Protein AF-0000000069704015 (afdb_homodimer)

Sequence (278 aa):
VKPAARRRARECAVQALYSWQLSHNDIADVEYQFLAEQDVKDVDVLYFRELLSGVATNSAYLDGLMKPYLSRQLEELGQVEKAVLRIALFELSKRDDVPYKVAINEAIELAKTFGAEDSHKFVNGVLDKAAPVIRPRKKVKPAARRRARECAVQALYSWQLSHNDIADVEYQFLAEQDVKDVDVLYFRELLSGVATNSAYLDGLMKPYLSRQLEELGQVEKAVLRIALFELSKRDDVPYKVAINEAIELAKTFGAEDSHKFVNGVLDKAAPVIRPRKK

Nearest PDB structures (foldseek):
  3imq-assembly1_A  TM=8.260E-01  e=4.499E-13  Escherichia coli K-12
  3d3c-assembly3_C  TM=8.062E-01  e=5.117E-12  Escherichia coli K-12
  5lm7-assembly2_D  TM=7.968E-01  e=1.953E-11  Escherichia coli S88
  1tzw-assembly1_A  TM=7.324E-01  e=1.085E-04  Thermotoga maritima
  1eyv-assembly1_A  TM=7.055E-01  e=2.650E-04  Mycobacterium tuberculosis

Structure (mmCIF, N/CA/C/O backbone):
data_AF-0000000069704015-model_v1
#
loop_
_entity.id
_entity.type
_entity.pdbx_description
1 polymer 'N utilization substance protein B'
#
loop_
_atom_site.group_PDB
_atom_site.id
_atom_site.type_symbol
_atom_site.label_atom_id
_atom_site.label_alt_id
_atom_site.label_comp_id
_atom_site.label_asym_id
_atom_site.label_entity_id
_atom_site.label_seq_id
_atom_site.pdbx_PDB_ins_code
_atom_site.Cartn_x
_atom_site.Cartn_y
_atom_site.Cartn_z
_atom_site.occupancy
_atom_site.B_iso_or_equiv
_atom_site.auth_seq_id
_atom_site.auth_comp_id
_atom_site.auth_asym_id
_atom_site.auth_atom_id
_atom_site.pdbx_PDB_model_num
ATOM 1 N N . VAL A 1 1 ? -15.336 23.422 13.742 1 56.03 1 VAL A N 1
ATOM 2 C CA . VAL A 1 1 ? -14.289 22.469 14.109 1 56.03 1 VAL A CA 1
ATOM 3 C C . VAL A 1 1 ? -13.039 23.219 14.555 1 56.03 1 VAL A C 1
ATOM 5 O O . VAL A 1 1 ? -12.695 24.266 13.992 1 56.03 1 VAL A O 1
ATOM 8 N N . LYS A 1 2 ? -12.688 23.094 15.859 1 73.94 2 LYS A N 1
ATOM 9 C CA . LYS A 1 2 ? -11.602 23.812 16.5 1 73.94 2 LYS A CA 1
ATOM 10 C C . LYS A 1 2 ? -10.273 23.578 15.781 1 73.94 2 LYS A C 1
ATOM 12 O O . LYS A 1 2 ? -9.844 22.438 15.617 1 73.94 2 LYS A O 1
ATOM 17 N N . PRO A 1 3 ? -9.727 24.625 15.203 1 86 3 PRO A N 1
ATOM 18 C CA . PRO A 1 3 ? -8.484 24.562 14.438 1 86 3 PRO A CA 1
ATOM 19 C C . PRO A 1 3 ? -7.391 23.766 15.148 1 86 3 PRO A C 1
ATOM 21 O O . PRO A 1 3 ? -6.664 23 14.516 1 86 3 PRO A O 1
ATOM 24 N N . ALA A 1 4 ? -7.402 23.875 16.469 1 88.56 4 ALA A N 1
ATOM 25 C CA . ALA A 1 4 ? -6.383 23.156 17.234 1 88.56 4 ALA A CA 1
ATOM 26 C C . ALA A 1 4 ? -6.598 21.641 17.156 1 88.56 4 ALA A C 1
ATOM 28 O O . ALA A 1 4 ? -5.637 20.875 17.078 1 88.56 4 ALA A O 1
ATOM 29 N N . ALA A 1 5 ? -7.855 21.219 17.234 1 89.75 5 ALA A N 1
ATOM 30 C CA . ALA A 1 5 ? -8.18 19.797 17.188 1 89.75 5 ALA A CA 1
ATOM 31 C C . ALA A 1 5 ? -7.805 19.188 15.836 1 89.75 5 ALA A C 1
ATOM 33 O O . ALA A 1 5 ? -7.359 18.031 15.766 1 89.75 5 ALA A O 1
ATOM 34 N N . ARG A 1 6 ? -7.977 19.938 14.766 1 91.75 6 ARG A N 1
ATOM 35 C CA . ARG A 1 6 ? -7.617 19.469 13.43 1 91.75 6 ARG A CA 1
ATOM 36 C C . ARG A 1 6 ? -6.102 19.422 13.266 1 91.75 6 ARG A C 1
ATOM 38 O O . ARG A 1 6 ? -5.578 18.531 12.586 1 91.75 6 ARG A O 1
ATOM 45 N N . ARG A 1 7 ? -5.457 20.422 13.906 1 92.56 7 ARG A N 1
ATOM 46 C CA . ARG A 1 7 ? -4 20.391 13.898 1 92.56 7 ARG A CA 1
ATOM 47 C C . ARG A 1 7 ? -3.477 19.125 14.578 1 92.56 7 ARG A C 1
ATOM 49 O O . ARG A 1 7 ? -2.588 18.453 14.055 1 92.56 7 ARG A O 1
ATOM 56 N N . ARG A 1 8 ? -4.023 18.812 15.711 1 91.06 8 ARG A N 1
ATOM 57 C CA . ARG A 1 8 ? -3.635 17.609 16.438 1 91.06 8 ARG A CA 1
ATOM 58 C C . ARG A 1 8 ? -3.975 16.344 15.641 1 91.06 8 ARG A C 1
ATOM 60 O O . ARG A 1 8 ? -3.234 15.367 15.68 1 91.06 8 ARG A O 1
ATOM 67 N N . ALA A 1 9 ? -5.129 16.406 14.945 1 93 9 ALA A N 1
ATOM 68 C CA . ALA A 1 9 ? -5.52 15.281 14.094 1 93 9 ALA A CA 1
ATOM 69 C C . ALA A 1 9 ? -4.477 15.039 13 1 93 9 ALA A C 1
ATOM 71 O O . ALA A 1 9 ? -4.125 13.891 12.719 1 93 9 ALA A O 1
ATOM 72 N N . ARG A 1 10 ? -4.008 16.078 12.414 1 94 10 ARG A N 1
ATOM 73 C CA . ARG A 1 10 ? -2.973 15.961 11.391 1 94 10 ARG A CA 1
ATOM 74 C C . ARG A 1 10 ? -1.696 15.359 11.969 1 94 10 ARG A C 1
ATOM 76 O O . ARG A 1 10 ? -1.067 14.5 11.344 1 94 10 ARG A O 1
ATOM 83 N N . GLU A 1 11 ? -1.289 15.82 13.148 1 92.94 11 GLU A N 1
ATOM 84 C CA . GLU A 1 11 ? -0.098 15.297 13.812 1 92.94 11 GLU A CA 1
ATOM 85 C C . GLU A 1 11 ? -0.223 13.797 14.07 1 92.94 11 GLU A C 1
ATOM 87 O O . GLU A 1 11 ? 0.711 13.039 13.805 1 92.94 11 GLU A O 1
ATOM 92 N N . CYS A 1 12 ? -1.391 13.414 14.57 1 89.94 12 CYS A N 1
ATOM 93 C CA . CYS A 1 12 ? -1.659 12 14.805 1 89.94 12 CYS A CA 1
ATOM 94 C C . CYS A 1 12 ? -1.641 11.211 13.5 1 89.94 12 CYS A C 1
ATOM 96 O O . CYS A 1 12 ? -1.108 10.102 13.445 1 89.94 12 CYS A O 1
ATOM 98 N N . ALA A 1 13 ? -2.178 11.812 12.469 1 92.06 13 ALA A N 1
ATOM 99 C CA . ALA A 1 13 ? -2.244 11.148 11.172 1 92.06 13 ALA A CA 1
ATOM 100 C C . ALA A 1 13 ? -0.848 10.914 10.602 1 92.06 13 ALA A C 1
ATOM 102 O O . ALA A 1 13 ? -0.56 9.844 10.055 1 92.06 13 ALA A O 1
ATOM 103 N N . VAL A 1 14 ? 0.055 11.891 10.703 1 92.81 14 VAL A N 1
ATOM 104 C CA . VAL A 1 14 ? 1.42 11.734 10.211 1 92.81 14 VAL A CA 1
ATOM 105 C C . VAL A 1 14 ? 2.088 10.547 10.898 1 92.81 14 VAL A C 1
ATOM 107 O O . VAL A 1 14 ? 2.746 9.734 10.25 1 92.81 14 VAL A O 1
ATOM 110 N N . GLN A 1 15 ? 1.914 10.477 12.242 1 86.56 15 GLN A N 1
ATOM 111 C CA . GLN A 1 15 ? 2.535 9.406 13.016 1 86.56 15 GLN A CA 1
ATOM 112 C C . GLN A 1 15 ? 1.98 8.039 12.617 1 86.56 15 GLN A C 1
ATOM 114 O O . GLN A 1 15 ? 2.738 7.086 12.43 1 86.56 15 GLN A O 1
ATOM 119 N N . ALA A 1 16 ? 0.662 7.996 12.508 1 84.12 16 ALA A N 1
ATOM 120 C CA . ALA A 1 16 ? 0.017 6.746 12.125 1 84.12 16 ALA A CA 1
ATOM 121 C C . ALA A 1 16 ? 0.429 6.324 10.719 1 84.12 16 ALA A C 1
ATOM 123 O O . ALA A 1 16 ? 0.704 5.148 10.469 1 84.12 16 ALA A O 1
ATOM 124 N N . LEU A 1 17 ? 0.475 7.281 9.805 1 86.06 17 LEU A N 1
ATOM 125 C CA . LEU A 1 17 ? 0.869 7 8.43 1 86.06 17 LEU A CA 1
ATOM 126 C C . LEU A 1 17 ? 2.328 6.559 8.359 1 86.06 17 LEU A C 1
ATOM 128 O O . LEU A 1 17 ? 2.68 5.676 7.574 1 86.06 17 LEU A O 1
ATOM 132 N N . TYR A 1 18 ? 3.154 7.262 9.148 1 84.81 18 TYR A N 1
ATOM 133 C CA . TYR A 1 18 ? 4.551 6.848 9.234 1 84.81 18 TYR A CA 1
ATOM 134 C C . TYR A 1 18 ? 4.66 5.371 9.602 1 84.81 18 TYR A C 1
ATOM 136 O O . TYR A 1 18 ? 5.367 4.613 8.938 1 84.81 18 TYR A O 1
ATOM 144 N N . SER A 1 19 ? 3.926 4.977 10.641 1 74.81 19 SER A N 1
ATOM 145 C CA . SER A 1 19 ? 3.928 3.594 11.109 1 74.81 19 SER A CA 1
ATOM 146 C C . SER A 1 19 ? 3.406 2.646 10.031 1 74.81 19 SER A C 1
ATOM 148 O O . SER A 1 19 ? 3.979 1.58 9.812 1 74.81 19 SER A O 1
ATOM 150 N N . TRP A 1 20 ? 2.369 3.045 9.406 1 76.19 20 TRP A N 1
ATOM 151 C CA . TRP A 1 20 ? 1.759 2.256 8.336 1 76.19 20 TRP A CA 1
ATOM 152 C C . TRP A 1 20 ? 2.717 2.09 7.164 1 76.19 20 TRP A C 1
ATOM 154 O O . TRP A 1 20 ? 2.848 0.997 6.609 1 76.19 20 TRP A O 1
ATOM 164 N N . GLN A 1 21 ? 3.342 3.143 6.77 1 75 21 GLN A N 1
ATOM 165 C CA . GLN A 1 21 ? 4.289 3.129 5.66 1 75 21 GLN A CA 1
ATOM 166 C C . GLN A 1 21 ? 5.457 2.186 5.945 1 75 21 GLN A C 1
ATOM 168 O O . GLN A 1 21 ? 5.957 1.519 5.039 1 75 21 GLN A O 1
ATOM 173 N N . LEU A 1 22 ? 5.832 2.221 7.238 1 68.75 22 LEU A N 1
ATOM 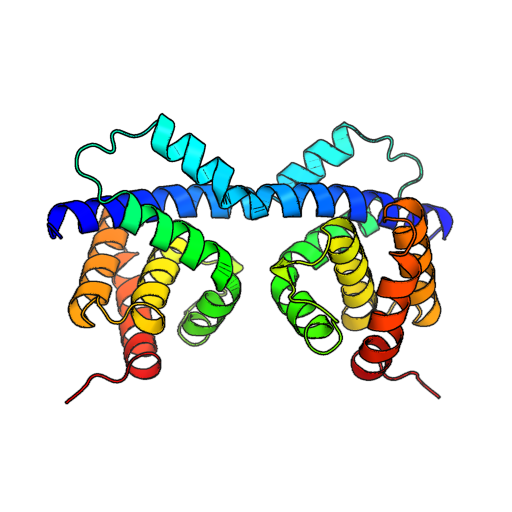174 C CA . LEU A 1 22 ? 6.914 1.334 7.652 1 68.75 22 LEU A CA 1
ATOM 175 C C . LEU A 1 22 ? 6.488 -0.127 7.547 1 68.75 22 LEU A C 1
ATOM 177 O O . LEU A 1 22 ? 7.289 -0.983 7.16 1 68.75 22 LEU A O 1
ATOM 181 N N . SER A 1 23 ? 5.188 -0.283 7.957 1 60.25 23 SER A N 1
ATOM 182 C CA . SER A 1 23 ? 4.68 -1.651 7.922 1 60.25 23 SER A CA 1
ATOM 183 C C . SER A 1 23 ? 4.457 -2.121 6.488 1 60.25 23 SER A C 1
ATOM 185 O O . SER A 1 23 ? 4.664 -3.295 6.176 1 60.25 23 SER A O 1
ATOM 187 N N . HIS A 1 24 ? 3.695 -1.295 5.719 1 57.81 24 HIS A N 1
ATOM 188 C CA . HIS A 1 24 ? 3.484 -1.636 4.316 1 57.81 24 HIS A CA 1
ATOM 189 C C . HIS A 1 24 ? 4.809 -1.909 3.613 1 57.81 24 HIS A C 1
ATOM 191 O O . HIS A 1 24 ? 4.879 -2.762 2.725 1 57.81 24 HIS A O 1
ATOM 197 N N . ASN A 1 25 ? 5.703 -0.965 4.051 1 51.88 25 ASN A N 1
ATOM 198 C CA . ASN A 1 25 ? 7.051 -1.23 3.557 1 51.88 25 ASN A CA 1
ATOM 199 C C . ASN A 1 25 ? 7.57 -2.578 4.047 1 51.88 25 ASN A C 1
ATOM 201 O O . ASN A 1 25 ? 8.484 -3.15 3.451 1 51.88 25 ASN A O 1
ATOM 205 N N . ASP A 1 26 ? 6.816 -3.074 5.004 1 60.03 26 ASP A N 1
ATOM 206 C CA . ASP A 1 26 ? 7.762 -4.09 5.453 1 60.03 26 ASP A CA 1
ATOM 207 C C . ASP A 1 26 ? 7.453 -5.445 4.824 1 60.03 26 ASP A C 1
ATOM 209 O O . ASP A 1 26 ? 7.133 -6.402 5.531 1 60.03 26 ASP A O 1
ATOM 213 N N . ILE A 1 27 ? 7.09 -5.473 3.529 1 67.06 27 ILE A N 1
ATOM 214 C CA . ILE A 1 27 ? 7.113 -6.711 2.756 1 67.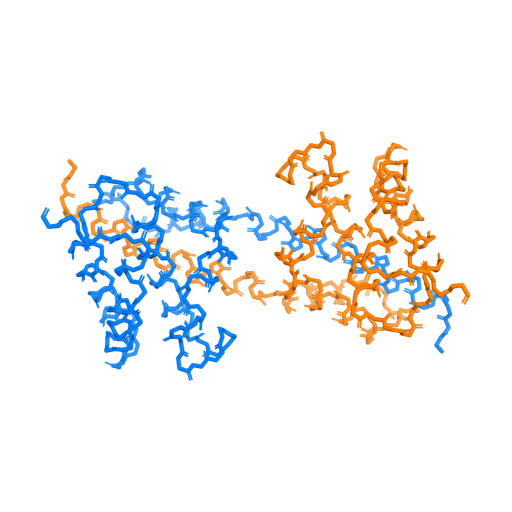06 27 ILE A CA 1
ATOM 215 C C . ILE A 1 27 ? 8.289 -7.578 3.205 1 67.06 27 ILE A C 1
ATOM 217 O O . ILE A 1 27 ? 8.203 -8.805 3.191 1 67.06 27 ILE A O 1
ATOM 221 N N . ALA A 1 28 ? 9.211 -6.883 3.701 1 66.69 28 ALA A N 1
ATOM 222 C CA . ALA A 1 28 ? 10.391 -7.594 4.188 1 66.69 28 ALA A CA 1
ATOM 223 C C . ALA A 1 28 ? 10.07 -8.391 5.449 1 66.69 28 ALA A C 1
ATOM 225 O O . ALA A 1 28 ? 10.531 -9.523 5.613 1 66.69 28 ALA A O 1
ATOM 226 N N . ASP A 1 29 ? 9.258 -7.805 6.227 1 69.44 29 ASP A N 1
ATOM 227 C CA . ASP A 1 29 ? 8.867 -8.5 7.445 1 69.44 29 ASP A CA 1
ATOM 228 C C . ASP A 1 29 ? 7.957 -9.688 7.137 1 69.44 29 ASP A C 1
ATOM 230 O O 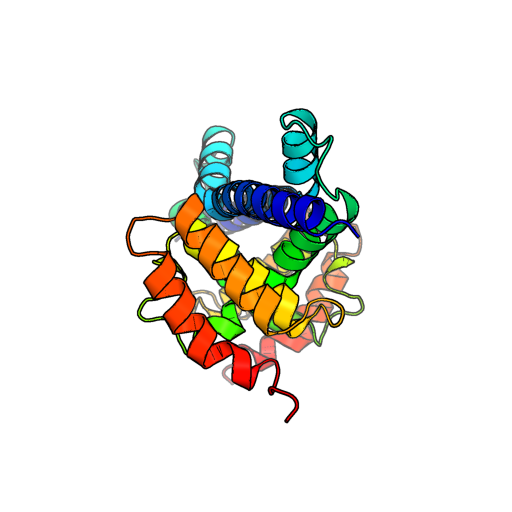. ASP A 1 29 ? 8.078 -10.75 7.75 1 69.44 29 ASP A O 1
ATOM 234 N N . VAL A 1 30 ? 7.066 -9.406 6.184 1 74.38 30 VAL A N 1
ATOM 235 C CA . VAL A 1 30 ? 6.168 -10.484 5.777 1 74.38 30 VAL A CA 1
ATOM 236 C C . VAL A 1 30 ? 6.977 -11.625 5.172 1 74.38 30 VAL A C 1
ATOM 238 O O . VAL A 1 30 ? 6.723 -12.797 5.465 1 74.38 30 VAL A O 1
ATOM 241 N N . GLU A 1 31 ? 7.934 -11.25 4.355 1 79 31 GLU A N 1
ATOM 242 C CA . GLU A 1 31 ? 8.82 -12.25 3.754 1 79 31 GLU A CA 1
ATOM 243 C C . GLU A 1 31 ? 9.547 -13.055 4.82 1 79 31 GLU A C 1
ATOM 245 O O . GLU A 1 31 ? 9.578 -14.289 4.762 1 79 31 GLU A O 1
ATOM 250 N N . TYR A 1 32 ? 10.148 -12.328 5.715 1 73.56 32 TYR A N 1
ATOM 251 C CA . TYR A 1 32 ? 10.938 -12.961 6.762 1 73.56 32 TYR A CA 1
ATOM 252 C C . TYR A 1 32 ? 10.086 -13.906 7.598 1 73.56 32 TYR A C 1
ATOM 254 O O . TYR A 1 32 ? 10.477 -15.055 7.844 1 73.56 32 TYR A O 1
ATOM 262 N N . GLN A 1 33 ? 8.984 -13.438 8.047 1 72.38 33 GLN A N 1
ATOM 263 C CA . GLN A 1 33 ? 8.094 -14.25 8.859 1 72.38 33 GLN A CA 1
ATOM 264 C C . GLN A 1 33 ? 7.602 -15.469 8.086 1 72.38 33 GLN A C 1
ATOM 266 O O . GLN A 1 33 ? 7.523 -16.578 8.633 1 72.38 33 GLN A O 1
ATOM 271 N N . PHE A 1 34 ? 7.301 -15.281 6.855 1 79.44 34 PHE A N 1
ATOM 272 C CA . PHE A 1 34 ? 6.793 -16.359 6.023 1 79.44 34 PHE A CA 1
ATOM 273 C C . PHE A 1 34 ? 7.859 -17.438 5.812 1 79.44 34 PHE A C 1
ATOM 275 O O . PHE A 1 34 ? 7.586 -18.625 5.945 1 79.44 34 PHE A O 1
ATOM 282 N N . LEU A 1 35 ? 9.047 -16.984 5.457 1 80.5 35 LEU A N 1
ATOM 283 C CA . LEU A 1 35 ? 10.133 -17.922 5.203 1 80.5 35 LEU A CA 1
ATOM 284 C C . LEU A 1 35 ? 10.531 -18.641 6.48 1 80.5 35 LEU A C 1
ATOM 286 O O . LEU A 1 35 ? 10.969 -19.797 6.434 1 80.5 35 LEU A O 1
ATOM 290 N N . ALA A 1 36 ? 10.406 -17.984 7.574 1 76.31 36 ALA A N 1
ATOM 291 C CA . ALA A 1 36 ? 10.742 -18.594 8.859 1 76.31 36 ALA A CA 1
ATOM 292 C C . ALA A 1 36 ? 9.727 -19.656 9.242 1 76.31 36 ALA A C 1
ATOM 294 O O . ALA A 1 36 ? 10.07 -20.641 9.906 1 76.31 36 ALA A O 1
ATOM 295 N N . GLU A 1 37 ? 8.516 -19.516 8.805 1 77.38 37 GLU A N 1
ATOM 296 C CA . GLU A 1 37 ? 7.426 -20.375 9.227 1 77.38 37 GLU A CA 1
ATOM 297 C C . GLU A 1 37 ? 7.172 -21.484 8.211 1 77.38 37 GLU A C 1
ATOM 299 O O . GLU A 1 37 ? 6.559 -22.5 8.531 1 77.38 37 GLU A O 1
ATOM 304 N N . GLN A 1 38 ? 7.605 -21.266 6.98 1 74.94 38 GLN A N 1
ATOM 305 C CA . GLN A 1 38 ? 7.262 -22.203 5.918 1 74.94 38 GLN A CA 1
ATOM 306 C C . GLN A 1 38 ? 8.445 -23.109 5.57 1 74.94 38 GLN A C 1
ATOM 308 O O . GLN A 1 38 ? 9.602 -22.719 5.762 1 74.94 38 GLN A O 1
ATOM 313 N N . ASP A 1 39 ? 8.141 -24.312 5.207 1 78.25 39 ASP A N 1
ATOM 314 C CA . ASP A 1 39 ? 9.133 -25.203 4.625 1 78.25 39 ASP A CA 1
ATOM 315 C C . ASP A 1 39 ? 9.453 -24.812 3.184 1 78.25 39 ASP A C 1
ATOM 317 O O . ASP A 1 39 ? 8.648 -25.047 2.277 1 78.25 39 ASP A O 1
ATOM 321 N N . VAL A 1 40 ? 10.703 -24.203 3.016 1 78.5 40 VAL A N 1
ATOM 322 C CA . VAL A 1 40 ? 11.023 -23.656 1.7 1 78.5 40 VAL A CA 1
ATOM 323 C C . VAL A 1 40 ? 12.07 -24.547 1.017 1 78.5 40 VAL A C 1
ATOM 325 O O . VAL A 1 40 ? 12.812 -24.078 0.152 1 78.5 40 VAL A O 1
ATOM 328 N N . LYS A 1 41 ? 12.172 -25.781 1.314 1 82.25 41 LYS A N 1
ATOM 329 C CA . LYS A 1 41 ? 13.188 -26.672 0.752 1 82.25 41 LYS A CA 1
ATOM 330 C C . LYS A 1 41 ? 12.969 -26.859 -0.745 1 82.25 41 LYS A C 1
ATOM 332 O O . LYS A 1 41 ? 13.938 -26.906 -1.515 1 82.25 41 LYS A O 1
ATOM 337 N N . ASP A 1 42 ? 11.789 -26.875 -1.209 1 88.12 42 ASP A N 1
ATOM 338 C CA . ASP A 1 42 ? 11.492 -27.125 -2.617 1 88.12 42 ASP A CA 1
ATOM 339 C C . ASP A 1 42 ? 10.953 -25.875 -3.297 1 88.12 42 ASP A C 1
ATOM 341 O O . ASP A 1 42 ? 10.219 -25.953 -4.281 1 88.12 42 ASP A O 1
ATOM 345 N N . VAL A 1 43 ? 11.297 -24.766 -2.707 1 89.69 43 VAL A N 1
ATOM 346 C CA . VAL A 1 43 ? 10.797 -23.484 -3.229 1 89.69 43 VAL A CA 1
ATOM 347 C C . VAL A 1 43 ? 11.938 -22.703 -3.865 1 89.69 43 VAL A C 1
ATOM 349 O O . VAL A 1 43 ? 13.047 -22.641 -3.318 1 89.69 43 VAL A O 1
ATOM 352 N N . ASP A 1 44 ? 11.742 -22.25 -5.051 1 92.31 44 ASP A N 1
ATOM 353 C CA . ASP A 1 44 ? 12.648 -21.25 -5.602 1 92.31 44 ASP A CA 1
ATOM 354 C C . ASP A 1 44 ? 12.547 -19.938 -4.832 1 92.31 44 ASP A C 1
ATOM 356 O O . ASP A 1 44 ? 11.789 -19.031 -5.219 1 92.31 44 ASP A O 1
ATOM 360 N N . VAL A 1 45 ? 13.352 -19.766 -3.812 1 89.44 45 VAL A N 1
ATOM 361 C CA . VAL A 1 45 ? 13.281 -18.656 -2.865 1 89.44 45 VAL A CA 1
ATOM 362 C C . VAL A 1 45 ? 13.57 -17.344 -3.586 1 89.44 45 VAL A C 1
ATOM 364 O O . VAL A 1 45 ? 12.969 -16.312 -3.277 1 89.44 45 VAL A O 1
ATOM 367 N N . LEU A 1 46 ? 14.508 -17.422 -4.504 1 88 46 LEU A N 1
ATOM 368 C CA . LEU A 1 46 ? 14.836 -16.203 -5.25 1 88 46 LEU A CA 1
ATOM 369 C C . LEU A 1 46 ? 13.625 -15.719 -6.043 1 88 46 LEU A C 1
ATOM 371 O O . LEU A 1 46 ? 13.328 -14.523 -6.051 1 88 46 LEU A O 1
ATOM 375 N N . TYR A 1 47 ? 13 -16.672 -6.699 1 93.12 47 TYR A N 1
ATOM 376 C CA . TYR A 1 47 ? 11.82 -16.312 -7.473 1 93.12 47 TYR A CA 1
ATOM 377 C C . TYR A 1 47 ? 10.695 -15.836 -6.562 1 93.12 47 TYR A C 1
ATOM 379 O O . TYR A 1 47 ? 9.984 -14.883 -6.891 1 93.12 47 TYR A O 1
ATOM 387 N N . PHE A 1 48 ? 10.547 -16.453 -5.41 1 92.94 48 PHE A N 1
ATOM 388 C CA . PHE A 1 48 ? 9.578 -16.031 -4.402 1 92.94 48 PHE A CA 1
ATOM 389 C C . PHE A 1 48 ? 9.797 -14.578 -4.008 1 92.94 48 PHE A C 1
ATOM 391 O O . PHE A 1 48 ? 8.859 -13.781 -4.012 1 92.94 48 PHE A O 1
ATOM 398 N N . ARG A 1 49 ? 11.008 -14.227 -3.758 1 86.19 49 ARG A N 1
ATOM 399 C CA . ARG A 1 49 ? 11.352 -12.867 -3.338 1 86.19 49 ARG A CA 1
ATOM 400 C C . ARG A 1 49 ? 11.07 -11.867 -4.449 1 86.19 49 ARG A C 1
ATOM 402 O O . ARG A 1 49 ? 10.594 -10.758 -4.184 1 86.19 49 ARG A O 1
ATOM 409 N N . GLU A 1 50 ? 11.336 -12.289 -5.609 1 88.94 50 GLU A N 1
ATOM 410 C CA . GLU A 1 50 ? 11.094 -11.43 -6.758 1 88.94 50 GLU A CA 1
ATOM 411 C C . GLU A 1 50 ? 9.609 -11.164 -6.945 1 88.94 50 GLU A C 1
ATOM 413 O O . GLU A 1 50 ? 9.203 -10.031 -7.219 1 88.94 50 GLU A O 1
ATOM 418 N N . LEU A 1 51 ? 8.82 -12.227 -6.793 1 93 51 LEU A N 1
ATOM 419 C CA . LEU A 1 51 ? 7.379 -12.078 -6.918 1 93 51 LEU A CA 1
ATOM 420 C C . LEU A 1 51 ? 6.824 -11.188 -5.812 1 93 51 LEU A C 1
ATOM 422 O O . LEU A 1 51 ? 6.051 -10.266 -6.078 1 93 51 LEU A O 1
ATOM 426 N N . LEU A 1 52 ? 7.281 -11.438 -4.586 1 87.88 52 LEU A N 1
ATOM 427 C CA . LEU A 1 52 ? 6.758 -10.719 -3.43 1 87.88 52 LEU A CA 1
ATOM 428 C C . LEU A 1 52 ? 7.109 -9.234 -3.506 1 87.88 52 LEU A C 1
ATOM 430 O O . LEU A 1 52 ? 6.227 -8.383 -3.449 1 87.88 52 LEU A O 1
ATOM 434 N N . SER A 1 53 ? 8.352 -8.992 -3.662 1 82.38 53 SER A N 1
ATOM 435 C CA . SER A 1 53 ? 8.805 -7.609 -3.717 1 82.38 53 SER A CA 1
ATOM 436 C C . SER A 1 53 ? 8.281 -6.906 -4.965 1 82.38 53 SER A C 1
ATOM 438 O O . SER A 1 53 ? 7.887 -5.738 -4.906 1 82.38 53 SER A O 1
ATOM 440 N N . GLY A 1 54 ? 8.344 -7.617 -6.105 1 85.19 54 GLY A N 1
ATOM 441 C CA . GLY A 1 54 ? 7.875 -7.051 -7.359 1 85.19 54 GLY A CA 1
ATOM 442 C C . GLY A 1 54 ? 6.41 -6.656 -7.32 1 85.19 54 GLY A C 1
ATOM 443 O O . GLY A 1 54 ? 6.055 -5.547 -7.723 1 85.19 54 GLY A O 1
ATOM 444 N N . VAL A 1 55 ? 5.566 -7.539 -6.781 1 89.12 55 VAL A N 1
ATOM 445 C CA . VAL A 1 55 ? 4.133 -7.27 -6.719 1 89.12 55 VAL A CA 1
ATOM 446 C C . VAL A 1 55 ? 3.857 -6.156 -5.711 1 89.12 55 VAL A C 1
ATOM 448 O O . VAL A 1 55 ? 3.066 -5.25 -5.98 1 89.12 55 VAL A O 1
ATOM 451 N N . ALA A 1 56 ? 4.527 -6.191 -4.566 1 81.06 56 ALA A N 1
ATOM 452 C CA . ALA A 1 56 ? 4.305 -5.191 -3.527 1 81.06 56 ALA A CA 1
ATOM 453 C C . ALA A 1 56 ? 4.688 -3.795 -4.016 1 81.06 56 ALA A C 1
ATOM 455 O O . ALA A 1 56 ? 3.963 -2.826 -3.779 1 81.06 56 ALA A O 1
ATOM 456 N N . THR A 1 57 ? 5.773 -3.721 -4.754 1 73.56 57 THR A N 1
ATOM 457 C CA . THR A 1 57 ? 6.309 -2.441 -5.207 1 73.56 57 THR A CA 1
ATOM 458 C C . THR A 1 57 ? 5.484 -1.895 -6.371 1 73.56 57 THR A C 1
ATOM 460 O O . THR A 1 57 ? 5.438 -0.682 -6.59 1 73.56 57 THR A O 1
ATOM 463 N N . ASN A 1 58 ? 4.805 -2.764 -7.086 1 78.88 58 ASN A N 1
ATOM 464 C CA . ASN A 1 58 ? 4.074 -2.354 -8.281 1 78.88 58 ASN A CA 1
ATOM 465 C C . ASN A 1 58 ? 2.568 -2.531 -8.109 1 78.88 58 ASN A C 1
ATOM 467 O O . ASN A 1 58 ? 1.835 -2.646 -9.094 1 78.88 58 ASN A O 1
ATOM 471 N N . SER A 1 59 ? 2.146 -2.646 -6.863 1 83.44 59 SER A N 1
ATOM 472 C CA . SER A 1 59 ? 0.76 -3.01 -6.59 1 83.44 59 SER A CA 1
ATOM 473 C C . SER A 1 59 ? -0.208 -2.053 -7.281 1 83.44 59 SER A C 1
ATOM 475 O O . SER A 1 59 ? -1.174 -2.488 -7.91 1 83.44 59 SER A O 1
ATOM 477 N N . ALA A 1 60 ? 0.01 -0.756 -7.238 1 75 60 ALA A N 1
ATOM 478 C CA . ALA A 1 60 ? -0.872 0.233 -7.848 1 75 60 ALA A CA 1
ATOM 479 C C . ALA A 1 60 ? -0.894 0.083 -9.367 1 75 60 ALA A C 1
ATOM 481 O O . ALA A 1 60 ? -1.955 0.162 -9.992 1 75 60 ALA A O 1
ATOM 482 N N . TYR A 1 61 ? 0.241 -0.102 -9.906 1 81.31 61 TYR A N 1
ATOM 483 C CA . TYR A 1 61 ? 0.365 -0.323 -11.344 1 81.31 61 TYR A CA 1
ATOM 484 C C . TYR A 1 61 ? -0.401 -1.568 -11.773 1 81.31 61 TYR A C 1
ATOM 486 O O . TYR A 1 61 ? -1.189 -1.525 -12.719 1 81.31 61 TYR A O 1
ATOM 494 N N . LEU A 1 62 ? -0.225 -2.611 -11.055 1 90.69 62 LEU A N 1
ATOM 495 C CA . LEU A 1 62 ? -0.869 -3.883 -11.367 1 90.69 62 LEU A CA 1
ATOM 496 C C . LEU A 1 62 ? -2.381 -3.783 -11.203 1 90.69 62 LEU A C 1
ATOM 498 O O . LEU A 1 62 ? -3.137 -4.34 -12 1 90.69 62 LEU A O 1
ATOM 502 N N . ASP A 1 63 ? -2.738 -3.031 -10.172 1 87.25 63 ASP A N 1
ATOM 503 C CA . ASP A 1 63 ? -4.164 -2.783 -9.969 1 87.25 63 ASP A CA 1
ATOM 504 C C . ASP A 1 63 ? -4.766 -2.041 -11.164 1 87.25 63 ASP A C 1
ATOM 506 O O . ASP A 1 63 ? -5.867 -2.361 -11.609 1 87.25 63 ASP A O 1
ATOM 510 N N . GLY A 1 64 ? -4.078 -1.115 -11.641 1 87.12 64 GLY A N 1
ATOM 511 C CA . GLY A 1 64 ? -4.523 -0.359 -12.797 1 87.12 64 GLY A CA 1
ATOM 512 C C . GLY A 1 64 ? -4.703 -1.215 -14.039 1 87.12 64 GLY A C 1
ATOM 513 O O . GLY A 1 64 ? -5.582 -0.952 -14.859 1 87.12 64 GLY A O 1
ATOM 514 N N . LEU A 1 65 ? -3.881 -2.25 -14.172 1 90.12 65 LEU A N 1
ATOM 515 C CA . LEU A 1 65 ? -3.926 -3.121 -15.344 1 90.12 65 LEU A CA 1
ATOM 516 C C . LEU A 1 65 ? -5.191 -3.971 -15.344 1 90.12 65 LEU A C 1
ATOM 518 O O . LEU A 1 65 ? -5.715 -4.316 -16.406 1 90.12 65 LEU A O 1
ATOM 522 N N . MET A 1 66 ? -5.645 -4.273 -14.148 1 94.06 66 MET A N 1
ATOM 523 C CA . MET A 1 66 ? -6.77 -5.203 -14.109 1 94.06 66 MET A CA 1
ATOM 524 C C . MET A 1 66 ? -8.086 -4.453 -13.938 1 94.06 66 MET A C 1
ATOM 526 O O . MET A 1 66 ? -9.156 -4.996 -14.234 1 94.06 66 MET A O 1
ATOM 530 N N . LYS A 1 67 ? -8.055 -3.232 -13.602 1 90.5 67 LYS A N 1
ATOM 531 C CA . LYS A 1 67 ? -9.227 -2.461 -13.203 1 90.5 67 LYS A CA 1
ATOM 532 C C . LYS A 1 67 ? -10.289 -2.463 -14.297 1 90.5 67 LYS A C 1
ATOM 534 O O . LYS A 1 67 ? -11.461 -2.711 -14.031 1 90.5 67 LYS A O 1
ATOM 539 N N . PRO A 1 68 ? -9.891 -2.268 -15.555 1 92.25 68 PRO A N 1
ATOM 540 C CA . PRO A 1 68 ? -10.891 -2.182 -16.625 1 92.25 68 PRO A CA 1
ATOM 541 C C . PRO A 1 68 ? -11.594 -3.514 -16.875 1 92.25 68 PRO A C 1
ATOM 543 O O . PRO A 1 68 ? -12.641 -3.549 -17.531 1 92.25 68 PRO A O 1
ATOM 546 N N . TYR A 1 69 ? -11.117 -4.582 -16.391 1 94.75 69 TYR A N 1
ATOM 547 C CA . TYR A 1 69 ? -11.617 -5.895 -16.781 1 94.75 69 TYR A CA 1
ATOM 548 C C . TYR A 1 69 ? -12.281 -6.594 -15.594 1 94.75 69 TYR A C 1
ATOM 550 O O . TYR A 1 69 ? -12.695 -7.75 -15.703 1 94.75 69 TYR A O 1
ATOM 558 N N . LEU A 1 70 ? -12.305 -5.863 -14.477 1 93.94 70 LEU A N 1
ATOM 559 C CA . LEU A 1 70 ? -12.938 -6.41 -13.281 1 93.94 70 LEU A CA 1
ATOM 560 C C . LEU A 1 70 ? -14.445 -6.18 -13.32 1 93.94 70 LEU A C 1
ATOM 562 O O . LEU A 1 70 ? -14.906 -5.129 -13.766 1 93.94 70 LEU A O 1
ATOM 566 N N . SER A 1 71 ? -15.188 -7.168 -12.898 1 90.81 71 SER A N 1
ATOM 567 C CA . SER A 1 71 ? -16.641 -7.066 -12.82 1 90.81 71 SER A CA 1
ATOM 568 C C . SER A 1 71 ? -17.078 -6.34 -11.555 1 90.81 71 SER A C 1
ATOM 570 O O . SER A 1 71 ? -18.266 -6.09 -11.352 1 90.81 71 SER A O 1
ATOM 572 N N . ARG A 1 72 ? -16.172 -6.055 -10.664 1 88.56 72 ARG A N 1
ATOM 573 C CA . ARG A 1 72 ? -16.391 -5.336 -9.414 1 88.56 72 ARG A CA 1
ATOM 574 C C . ARG A 1 72 ? -15.258 -4.355 -9.133 1 88.56 72 ARG A C 1
ATOM 576 O O . ARG A 1 72 ? -14.242 -4.363 -9.836 1 88.56 72 ARG A O 1
ATOM 583 N N . GLN A 1 73 ? -15.547 -3.551 -8.148 1 85.44 73 GLN A N 1
ATOM 584 C CA . GLN A 1 73 ? -14.477 -2.631 -7.773 1 85.44 73 GLN A CA 1
ATOM 585 C C . GLN A 1 73 ? -13.32 -3.373 -7.121 1 85.44 73 GLN A C 1
ATOM 587 O O . GLN A 1 73 ? -13.516 -4.422 -6.504 1 85.44 73 GLN A O 1
ATOM 592 N N . LEU A 1 74 ? -12.125 -2.814 -7.238 1 85 74 LEU A N 1
ATOM 593 C CA . LEU A 1 74 ? -10.898 -3.406 -6.723 1 85 74 LEU A CA 1
ATOM 594 C C . LEU A 1 74 ? -11.008 -3.668 -5.223 1 85 74 LEU A C 1
ATOM 596 O O . LEU A 1 74 ? -10.508 -4.68 -4.727 1 85 74 LEU A O 1
ATOM 600 N N . GLU A 1 75 ? -11.734 -2.807 -4.562 1 77.06 75 GLU A N 1
ATOM 601 C CA . GLU A 1 75 ? -11.867 -2.883 -3.111 1 77.06 75 GLU A CA 1
ATOM 602 C C . GLU A 1 75 ? -12.773 -4.035 -2.699 1 77.06 75 GLU A C 1
ATOM 604 O O . GLU A 1 75 ? -12.742 -4.484 -1.551 1 77.06 75 GLU A O 1
ATOM 609 N N . GLU A 1 76 ? -13.602 -4.504 -3.641 1 84 76 GLU A N 1
ATOM 610 C CA . GLU A 1 76 ? -14.539 -5.59 -3.377 1 84 76 GLU A CA 1
ATOM 611 C C . GLU A 1 76 ? -13.961 -6.934 -3.812 1 84 76 GLU A C 1
ATOM 613 O O . GLU A 1 76 ? -14.562 -7.984 -3.561 1 84 76 GLU A O 1
ATOM 618 N N . LEU A 1 77 ? -12.805 -6.91 -4.473 1 89 77 LEU A N 1
ATOM 619 C CA . LEU A 1 77 ? -12.141 -8.117 -4.945 1 89 77 LEU A CA 1
ATOM 620 C C . LEU A 1 77 ? -11.578 -8.922 -3.779 1 89 77 LEU A C 1
ATOM 622 O O . LEU A 1 77 ? -11.008 -8.352 -2.846 1 89 77 LEU A O 1
ATOM 626 N N . GLY A 1 78 ? -11.867 -10.242 -3.797 1 88.88 78 GLY A N 1
ATOM 627 C CA . GLY A 1 78 ? -11.273 -11.094 -2.779 1 88.88 78 GLY A CA 1
ATOM 628 C C . GLY A 1 78 ? -9.758 -10.984 -2.723 1 88.88 78 GLY A C 1
ATOM 629 O O . GLY A 1 78 ? -9.102 -10.859 -3.758 1 88.88 78 GLY A O 1
ATOM 630 N N . GLN A 1 79 ? -9.188 -11.023 -1.507 1 87.62 79 GLN A N 1
ATOM 631 C CA . GLN A 1 79 ? -7.762 -10.82 -1.289 1 87.62 79 GLN A CA 1
ATOM 632 C C . GLN A 1 79 ? -6.934 -11.891 -1.986 1 87.62 79 GLN A C 1
ATOM 634 O O . GLN A 1 79 ? -5.824 -11.625 -2.455 1 87.62 79 GLN A O 1
ATOM 639 N N . VAL A 1 80 ? -7.48 -13.086 -2.088 1 92 80 VAL A N 1
ATOM 640 C CA . VAL A 1 80 ? -6.773 -14.156 -2.787 1 92 80 VAL A CA 1
ATOM 641 C C . VAL A 1 80 ? -6.754 -13.867 -4.285 1 92 80 VAL A C 1
ATOM 643 O O . VAL A 1 80 ? -5.703 -13.945 -4.926 1 92 80 VAL A O 1
ATOM 646 N N . GLU A 1 81 ? -7.988 -13.531 -4.809 1 94.5 81 GLU A N 1
ATOM 647 C CA . GLU A 1 81 ? -8.07 -13.211 -6.23 1 94.5 81 GLU A CA 1
ATOM 648 C C . GLU A 1 81 ? -7.164 -12.039 -6.586 1 94.5 81 GLU A C 1
ATOM 650 O O . GLU A 1 81 ? -6.512 -12.047 -7.633 1 94.5 81 GLU A O 1
ATOM 655 N N . LYS A 1 82 ? -7.137 -11.133 -5.672 1 94.38 82 LYS A N 1
ATOM 656 C CA . LYS A 1 82 ? -6.293 -9.953 -5.871 1 94.38 82 LYS A CA 1
ATOM 657 C C . LYS A 1 82 ? -4.816 -10.344 -5.926 1 94.38 82 LYS A C 1
ATOM 659 O O . LYS A 1 82 ? -4.094 -9.906 -6.824 1 94.38 82 LYS A O 1
ATOM 664 N N . ALA A 1 83 ? -4.352 -11.141 -5.004 1 94.25 83 ALA A N 1
ATOM 665 C CA . ALA A 1 83 ? -2.961 -11.594 -4.945 1 94.25 83 ALA A CA 1
ATOM 666 C C . ALA A 1 83 ? -2.584 -12.375 -6.195 1 94.25 83 ALA A C 1
ATOM 668 O O . ALA A 1 83 ? -1.529 -12.141 -6.789 1 94.25 83 ALA A O 1
ATOM 669 N N . VAL A 1 84 ? -3.477 -13.273 -6.637 1 97.31 84 VAL A N 1
ATOM 670 C CA . VAL A 1 84 ? -3.23 -14.133 -7.789 1 97.31 84 VAL A CA 1
ATOM 671 C C . VAL A 1 84 ? -3.125 -13.281 -9.055 1 97.31 84 VAL A C 1
ATOM 673 O O . VAL A 1 84 ? -2.205 -13.469 -9.859 1 97.31 84 VAL A O 1
ATOM 676 N N . LEU A 1 85 ? -4.07 -12.359 -9.211 1 97.44 85 LEU A N 1
ATOM 677 C CA . LEU A 1 85 ? -4.07 -11.508 -10.391 1 97.44 85 LEU A CA 1
ATOM 678 C C . LEU A 1 85 ? -2.842 -10.602 -10.414 1 97.44 85 LEU A C 1
ATOM 680 O O . LEU A 1 85 ? -2.23 -10.398 -11.461 1 97.44 85 LEU A O 1
ATOM 684 N N . ARG A 1 86 ? -2.471 -10.133 -9.25 1 96.12 86 ARG A N 1
ATOM 685 C CA . ARG A 1 86 ? -1.275 -9.297 -9.172 1 96.12 86 ARG A CA 1
ATOM 686 C C . ARG A 1 86 ? -0.034 -10.086 -9.586 1 96.12 86 ARG A C 1
ATOM 688 O O . ARG A 1 86 ? 0.811 -9.578 -10.328 1 96.12 86 ARG A O 1
ATOM 695 N N . ILE A 1 87 ? 0.09 -11.305 -9.141 1 97.06 87 ILE A N 1
ATOM 696 C CA . ILE A 1 87 ? 1.23 -12.148 -9.484 1 97.06 87 ILE A CA 1
ATOM 697 C C . ILE A 1 87 ? 1.247 -12.398 -10.992 1 97.06 87 ILE A C 1
ATOM 699 O O . ILE A 1 87 ? 2.279 -12.219 -11.648 1 97.06 87 ILE A O 1
ATOM 703 N N . ALA A 1 88 ? 0.088 -12.766 -11.547 1 97.62 88 ALA A N 1
ATOM 704 C CA . ALA A 1 88 ? -0.011 -13.07 -12.977 1 97.62 88 ALA A CA 1
ATOM 705 C C . ALA A 1 88 ? 0.338 -11.852 -13.82 1 97.62 88 ALA A C 1
ATOM 707 O O . ALA A 1 88 ? 1.094 -11.953 -14.789 1 97.62 88 ALA A O 1
ATOM 708 N N . LEU A 1 89 ? -0.182 -10.727 -13.445 1 96.69 89 LEU A N 1
ATOM 709 C CA . LEU A 1 89 ? 0.039 -9.5 -14.203 1 96.69 89 LEU A CA 1
ATOM 710 C C . LEU A 1 89 ? 1.49 -9.039 -14.094 1 96.69 89 LEU A C 1
ATOM 712 O O . LEU A 1 89 ? 2.047 -8.484 -15.039 1 96.69 89 LEU A O 1
ATOM 716 N N . PHE A 1 90 ? 2.068 -9.273 -12.93 1 96 90 PHE A N 1
ATOM 717 C CA . PHE A 1 90 ? 3.484 -8.977 -12.766 1 96 90 PHE A CA 1
ATOM 718 C C . PHE A 1 90 ? 4.332 -9.852 -13.68 1 96 90 PHE A C 1
ATOM 720 O O . PHE A 1 90 ? 5.23 -9.352 -14.359 1 96 90 PHE A O 1
ATOM 727 N N . GLU A 1 91 ? 4.035 -11.156 -13.758 1 96.69 91 GLU A N 1
ATOM 728 C CA . GLU A 1 91 ? 4.777 -12.062 -14.625 1 96.69 91 GLU A CA 1
ATOM 729 C C . GLU A 1 91 ? 4.605 -11.688 -16.094 1 96.69 91 GLU A C 1
ATOM 731 O O . GLU A 1 91 ? 5.57 -11.695 -16.859 1 96.69 91 GLU A O 1
ATOM 736 N N . LEU A 1 92 ? 3.424 -11.258 -16.422 1 96.25 92 LEU A N 1
ATOM 737 C CA . LEU A 1 92 ? 3.119 -10.922 -17.812 1 96.25 92 LEU A CA 1
ATOM 738 C C . LEU A 1 92 ? 3.762 -9.594 -18.203 1 96.25 92 LEU A C 1
ATOM 740 O O . LEU A 1 92 ? 4.188 -9.43 -19.359 1 96.25 92 LEU A O 1
ATOM 744 N N . SER A 1 93 ? 3.887 -8.688 -17.297 1 94.75 93 SER A N 1
ATOM 745 C CA . SER A 1 93 ? 4.305 -7.328 -17.641 1 94.75 93 SER A CA 1
ATOM 746 C C . SER A 1 93 ? 5.793 -7.125 -17.391 1 94.75 93 SER A C 1
ATOM 748 O O . SER A 1 93 ? 6.434 -6.297 -18.031 1 94.75 93 SER A O 1
ATOM 750 N N . LYS A 1 94 ? 6.352 -7.898 -16.391 1 91.44 94 LYS A N 1
ATOM 751 C CA . LYS A 1 94 ? 7.699 -7.547 -15.961 1 91.44 94 LYS A CA 1
ATOM 752 C C . LYS A 1 94 ? 8.656 -8.727 -16.109 1 91.44 94 LYS A C 1
ATOM 754 O O . LYS A 1 94 ? 9.875 -8.562 -16.031 1 91.44 94 LYS A O 1
ATOM 759 N N . ARG A 1 95 ? 8.102 -9.906 -16.344 1 92.25 95 ARG A N 1
ATOM 760 C CA . ARG A 1 95 ? 8.953 -11.086 -16.406 1 92.25 95 ARG A CA 1
ATOM 761 C C . ARG A 1 95 ? 8.953 -11.688 -17.812 1 92.25 95 ARG A C 1
ATOM 763 O O . ARG A 1 95 ? 8.117 -12.547 -18.125 1 92.25 95 ARG A O 1
ATOM 770 N N . ASP A 1 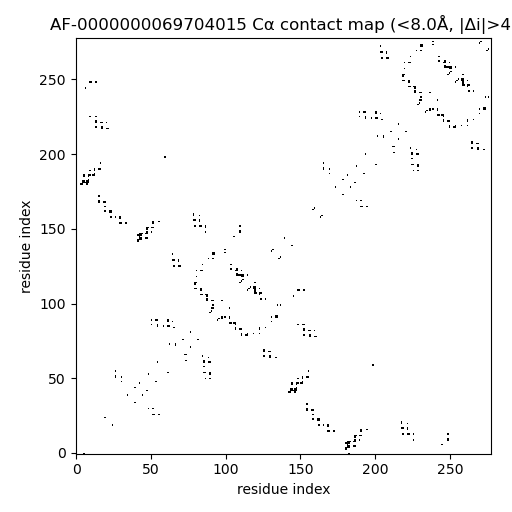96 ? 10.016 -11.492 -18.562 1 90 96 ASP A N 1
ATOM 771 C CA . ASP A 1 96 ? 10.109 -11.961 -19.938 1 90 96 ASP A CA 1
ATOM 772 C C . ASP A 1 96 ? 10.469 -13.445 -19.984 1 90 96 ASP A C 1
ATOM 774 O O . ASP A 1 96 ? 10.25 -14.117 -20.984 1 90 96 ASP A O 1
ATOM 778 N N . ASP A 1 97 ? 11.023 -13.945 -18.891 1 92.62 97 ASP A N 1
ATOM 779 C CA . ASP A 1 97 ? 11.461 -15.336 -18.844 1 92.62 97 ASP A CA 1
ATOM 780 C C . ASP A 1 97 ? 10.281 -16.281 -18.625 1 92.62 97 ASP A C 1
ATOM 782 O O . ASP A 1 97 ? 10.406 -17.5 -18.797 1 92.62 97 ASP A O 1
ATOM 786 N N . VAL A 1 98 ? 9.109 -15.734 -18.25 1 94 98 VAL A N 1
ATOM 787 C CA . VAL A 1 98 ? 7.922 -16.547 -18 1 94 98 VAL A CA 1
ATOM 788 C C . VAL A 1 98 ? 7.043 -16.562 -19.25 1 94 98 VAL A C 1
ATOM 790 O O . VAL A 1 98 ? 6.531 -15.531 -19.672 1 94 98 VAL A O 1
ATOM 793 N N . PRO A 1 99 ? 6.906 -17.688 -19.859 1 94.88 99 PRO A N 1
ATOM 794 C CA . PRO A 1 99 ? 6.043 -17.781 -21.031 1 94.88 99 PRO A CA 1
ATOM 795 C C . PRO A 1 99 ? 4.605 -17.344 -20.75 1 94.88 99 PRO A C 1
ATOM 797 O O . PRO A 1 99 ? 4.082 -17.625 -19.672 1 94.88 99 PRO A O 1
ATOM 800 N N . TYR A 1 100 ? 3.967 -16.781 -21.766 1 95 100 TYR A N 1
ATOM 801 C CA . TYR A 1 100 ? 2.611 -16.25 -21.703 1 95 100 TYR A CA 1
ATOM 802 C C . TYR A 1 100 ? 1.636 -17.281 -21.172 1 95 100 TYR A C 1
ATOM 804 O O . TYR A 1 100 ? 0.923 -17.047 -20.203 1 95 100 TYR A O 1
ATOM 812 N N . LYS A 1 101 ? 1.666 -18.438 -21.734 1 94.94 101 LYS A N 1
ATOM 813 C CA . LYS A 1 101 ? 0.73 -19.5 -21.391 1 94.94 101 LYS A CA 1
ATOM 814 C C . LYS A 1 101 ? 0.971 -20 -19.953 1 94.94 101 LYS A C 1
ATOM 816 O O . LYS A 1 101 ? 0.027 -20.359 -19.25 1 94.94 101 LYS A O 1
ATOM 821 N N . VAL A 1 102 ? 2.217 -20 -19.547 1 95.81 102 VAL A N 1
ATOM 822 C CA . VAL A 1 102 ? 2.57 -20.484 -18.219 1 95.81 102 VAL A CA 1
ATOM 823 C C . VAL A 1 102 ? 2.029 -19.531 -17.156 1 95.81 102 VAL A C 1
ATOM 825 O O . VAL A 1 102 ? 1.454 -19.969 -16.156 1 95.81 102 VAL A O 1
ATOM 828 N N . ALA A 1 103 ? 2.225 -18.234 -17.344 1 96.31 103 ALA A N 1
ATOM 829 C CA . ALA A 1 103 ? 1.729 -17.234 -16.406 1 96.31 103 ALA A CA 1
ATOM 830 C C . ALA A 1 103 ? 0.225 -17.375 -16.188 1 96.31 103 ALA A C 1
ATOM 832 O O . ALA A 1 103 ? -0.259 -17.328 -15.062 1 96.31 103 ALA A O 1
ATOM 833 N N . ILE A 1 104 ? -0.502 -17.609 -17.297 1 96.06 104 ILE A N 1
ATOM 834 C CA . ILE A 1 104 ? -1.956 -17.719 -17.25 1 96.06 104 ILE A CA 1
ATOM 835 C C . ILE A 1 104 ? -2.35 -19.016 -16.562 1 96.06 104 ILE A C 1
ATOM 837 O O . ILE A 1 104 ? -3.182 -19.016 -15.648 1 96.06 104 ILE A O 1
ATOM 841 N N . ASN A 1 105 ? -1.732 -20.156 -16.953 1 97.06 105 ASN A N 1
ATOM 842 C CA . ASN A 1 105 ? -2.062 -21.469 -16.406 1 97.06 105 ASN A CA 1
ATOM 843 C C . ASN A 1 105 ? -1.776 -21.516 -14.898 1 97.06 105 ASN A C 1
ATOM 845 O O . ASN A 1 105 ? -2.578 -22.047 -14.133 1 97.06 105 ASN A O 1
ATOM 849 N N . GLU A 1 106 ? -0.637 -21 -14.578 1 97 106 GLU A N 1
ATOM 850 C CA . GLU A 1 106 ? -0.274 -21 -13.164 1 97 106 GLU A CA 1
ATOM 851 C C . GLU A 1 106 ? -1.247 -20.156 -12.344 1 97 106 GLU A C 1
ATOM 853 O O . GLU A 1 106 ? -1.593 -20.516 -11.219 1 97 106 GLU A O 1
ATOM 858 N N . ALA A 1 107 ? -1.658 -19.016 -12.875 1 97.5 107 ALA A N 1
ATOM 859 C CA . ALA A 1 107 ? -2.619 -18.156 -12.18 1 97.5 107 ALA A CA 1
ATOM 860 C C . ALA A 1 107 ? -3.932 -18.891 -11.938 1 97.5 107 ALA A C 1
ATOM 862 O O . ALA A 1 107 ? -4.5 -18.828 -10.844 1 97.5 107 ALA A O 1
ATOM 863 N N . ILE A 1 108 ? -4.371 -19.594 -12.961 1 97.06 108 ILE A N 1
ATOM 864 C CA . ILE A 1 108 ? -5.621 -20.328 -12.867 1 97.06 108 ILE A CA 1
ATOM 865 C C . ILE A 1 108 ? -5.496 -21.422 -11.805 1 97.06 108 ILE A C 1
ATOM 867 O O . ILE A 1 108 ? -6.398 -21.609 -10.984 1 97.06 108 ILE A O 1
ATOM 871 N N . GLU A 1 109 ? -4.387 -22.094 -11.797 1 97.12 109 GLU A N 1
ATOM 872 C CA . GLU A 1 109 ? -4.156 -23.141 -10.812 1 97.12 109 GLU A CA 1
ATOM 873 C C . GLU A 1 109 ? -4.086 -22.578 -9.398 1 97.12 109 GLU A C 1
ATOM 875 O O . GLU A 1 109 ? -4.625 -23.172 -8.461 1 97.12 109 GLU A O 1
ATOM 880 N N . LEU A 1 110 ? -3.396 -21.438 -9.227 1 96.5 110 LEU A N 1
ATOM 881 C CA . LEU A 1 110 ? -3.334 -20.781 -7.926 1 96.5 110 LEU A CA 1
ATOM 882 C C . LEU A 1 110 ? -4.73 -20.406 -7.434 1 96.5 110 LEU A C 1
ATOM 884 O O . LEU A 1 110 ? -5.043 -20.594 -6.254 1 96.5 110 LEU A O 1
ATOM 888 N N . ALA A 1 111 ? -5.586 -19.906 -8.336 1 96.5 111 ALA A N 1
ATOM 889 C CA . ALA A 1 111 ? -6.953 -19.531 -7.98 1 96.5 111 ALA A CA 1
ATOM 890 C C . ALA A 1 111 ? -7.758 -20.75 -7.535 1 96.5 111 ALA A C 1
ATOM 892 O O . ALA A 1 111 ? -8.578 -20.656 -6.621 1 96.5 111 ALA A O 1
ATOM 893 N N . LYS A 1 112 ? -7.562 -21.891 -8.18 1 95.5 112 LYS A N 1
ATOM 894 C CA . LYS A 1 112 ? -8.227 -23.141 -7.801 1 95.5 112 LYS A CA 1
ATOM 895 C C . LYS A 1 112 ? -7.805 -23.594 -6.41 1 95.5 112 LYS A C 1
ATOM 897 O O . LYS A 1 112 ? -8.625 -24.078 -5.633 1 95.5 112 LYS A O 1
ATOM 902 N N . THR A 1 113 ? -6.539 -23.422 -6.176 1 94.12 113 THR A N 1
ATOM 903 C CA . THR A 1 113 ? -5.941 -23.938 -4.949 1 94.12 113 THR A CA 1
ATOM 904 C C . THR A 1 113 ? -6.316 -23.062 -3.754 1 94.12 113 THR A C 1
ATOM 906 O O . THR A 1 113 ? -6.578 -23.578 -2.664 1 94.12 113 THR A O 1
ATOM 909 N N . PHE A 1 114 ? -6.336 -21.75 -3.938 1 92.62 114 PHE A N 1
ATOM 910 C CA . PHE A 1 114 ? -6.422 -20.859 -2.783 1 92.62 114 PHE A CA 1
ATOM 911 C C . PHE A 1 114 ? -7.738 -20.094 -2.787 1 92.62 114 PHE A C 1
ATOM 913 O O . PHE A 1 114 ? -8.141 -19.531 -1.764 1 92.62 114 PHE A O 1
ATOM 920 N N . GLY A 1 115 ? -8.352 -20.031 -3.996 1 91.38 115 GLY A N 1
ATOM 921 C CA . GLY A 1 115 ? -9.531 -19.188 -4.117 1 91.38 115 GLY A CA 1
ATOM 922 C C . GLY A 1 115 ? -10.82 -19.938 -3.84 1 91.38 115 GLY A C 1
ATOM 923 O O . GLY A 1 115 ? -10.805 -21.141 -3.594 1 91.38 115 GLY A O 1
ATOM 924 N N . ALA A 1 116 ? -11.875 -19.203 -3.842 1 88.94 116 ALA A N 1
ATOM 925 C CA . ALA A 1 116 ? -13.203 -19.812 -3.723 1 88.94 116 ALA A CA 1
ATOM 926 C C . ALA A 1 116 ? -13.539 -20.641 -4.953 1 88.94 116 ALA A C 1
ATOM 928 O O . ALA A 1 116 ? -12.758 -20.703 -5.906 1 88.94 116 ALA A O 1
ATOM 929 N N . GLU A 1 117 ? -14.609 -21.359 -4.883 1 90.38 117 GLU A N 1
ATOM 930 C CA . GLU A 1 117 ? -15.031 -22.297 -5.91 1 90.38 117 GLU A CA 1
ATOM 931 C C . GLU A 1 117 ? -15.023 -21.656 -7.293 1 90.38 117 GLU A C 1
ATOM 933 O O . GLU A 1 117 ? -14.57 -22.266 -8.266 1 90.38 117 GLU A O 1
ATOM 938 N N . ASP A 1 118 ? -15.383 -20.438 -7.477 1 92 118 ASP A N 1
ATOM 939 C CA . ASP A 1 118 ? -15.492 -19.812 -8.797 1 92 118 ASP A CA 1
ATOM 940 C C . ASP A 1 118 ? -14.367 -18.797 -9.016 1 92 118 ASP A C 1
ATOM 942 O O . ASP A 1 118 ? -14.383 -18.062 -10 1 92 118 ASP A O 1
ATOM 946 N N . SER A 1 119 ? -13.352 -18.891 -8.258 1 93.88 119 SER A N 1
ATOM 947 C CA . SER A 1 119 ? -12.258 -17.922 -8.367 1 93.88 119 SER A CA 1
ATOM 948 C C . SER A 1 119 ? -11.477 -18.125 -9.664 1 93.88 119 SER A C 1
ATOM 950 O O . SER A 1 119 ? -11.078 -17.156 -10.305 1 93.88 119 SER A O 1
ATOM 952 N N . HIS A 1 120 ? -11.289 -19.469 -9.969 1 96.31 120 HIS A N 1
ATOM 953 C CA . HIS A 1 120 ? -10.492 -19.75 -11.156 1 96.31 120 HIS A CA 1
ATOM 954 C C . HIS A 1 120 ? -11.195 -19.266 -12.414 1 96.31 120 HIS A C 1
ATOM 956 O O . HIS A 1 120 ? -10.547 -18.812 -13.359 1 96.31 120 HIS A O 1
ATOM 962 N N . LYS A 1 121 ? -12.508 -19.328 -12.469 1 96.5 121 LYS A N 1
ATOM 963 C CA . LYS A 1 121 ? -13.266 -18.812 -13.602 1 96.5 121 LYS A CA 1
ATOM 964 C C . LYS A 1 121 ? -13.141 -17.297 -13.695 1 96.5 121 LYS A C 1
ATOM 966 O O . LYS A 1 121 ? -12.984 -16.75 -14.789 1 96.5 121 LYS A O 1
ATOM 971 N N . PHE A 1 122 ? -13.227 -16.703 -12.547 1 96.69 122 PHE A N 1
ATOM 972 C CA . PHE A 1 122 ? -13.109 -15.242 -12.484 1 96.69 122 PHE A CA 1
ATOM 973 C C . PHE A 1 122 ? -11.734 -14.789 -12.945 1 96.69 122 PHE A C 1
ATOM 975 O O . PHE A 1 122 ? -11.617 -13.891 -13.781 1 96.69 122 PHE A O 1
ATOM 982 N N . VAL A 1 123 ? -10.688 -15.367 -12.422 1 97.44 123 VAL A N 1
ATOM 983 C CA . VAL A 1 123 ? -9.305 -15.031 -12.742 1 97.44 123 VAL A CA 1
ATOM 984 C C . VAL A 1 123 ? -9.055 -15.234 -14.234 1 97.44 123 VAL A C 1
ATOM 986 O O . VAL A 1 123 ? -8.453 -14.391 -14.898 1 97.44 123 VAL A O 1
ATOM 989 N N . ASN A 1 124 ? -9.539 -16.375 -14.742 1 97 124 ASN A N 1
ATOM 990 C CA . ASN A 1 124 ? -9.406 -16.656 -16.172 1 97 124 ASN A CA 1
ATOM 991 C C . ASN A 1 124 ? -10.102 -15.594 -17.016 1 97 124 ASN A C 1
ATOM 993 O O . ASN A 1 124 ? -9.562 -15.156 -18.031 1 97 124 ASN A O 1
ATOM 997 N N . GLY A 1 125 ? -11.258 -15.242 -16.625 1 96.88 125 GLY A N 1
ATOM 998 C CA . GLY A 1 125 ? -11.992 -14.219 -17.344 1 96.88 125 GLY A CA 1
ATOM 999 C C . GLY A 1 125 ? -11.258 -12.891 -17.422 1 96.88 125 GLY A C 1
ATOM 1000 O O . GLY A 1 125 ? -11.227 -12.258 -18.484 1 96.88 125 GLY A O 1
ATOM 1001 N N . VAL A 1 126 ? -10.688 -12.492 -16.344 1 97.38 126 VAL A N 1
ATOM 1002 C CA . VAL A 1 126 ? -9.953 -11.234 -16.281 1 97.38 126 VAL A CA 1
ATOM 1003 C C . VAL A 1 126 ? -8.688 -11.328 -17.141 1 97.38 126 VAL A C 1
ATOM 1005 O O . VAL A 1 126 ? -8.398 -10.43 -17.938 1 97.38 126 VAL A O 1
ATOM 1008 N N . LEU A 1 127 ? -7.934 -12.414 -17.016 1 97.31 127 LEU A N 1
ATOM 1009 C CA . LEU A 1 127 ? -6.648 -12.547 -17.688 1 97.31 127 LEU A CA 1
ATOM 1010 C C . LEU A 1 127 ? -6.848 -12.727 -19.203 1 97.31 127 LEU A C 1
ATOM 1012 O O . LEU A 1 127 ? -6.012 -12.289 -20 1 97.31 127 LEU A O 1
ATOM 1016 N N . ASP A 1 128 ? -7.957 -13.328 -19.609 1 95.88 128 ASP A N 1
ATOM 1017 C CA . ASP A 1 128 ? -8.273 -13.492 -21.031 1 95.88 128 ASP A CA 1
ATOM 1018 C C . ASP A 1 128 ? -8.359 -12.141 -21.734 1 95.88 128 ASP A C 1
ATOM 1020 O O . ASP A 1 128 ? -8.016 -12.023 -22.906 1 95.88 128 ASP A O 1
ATOM 1024 N N . LYS A 1 129 ? -8.773 -11.219 -21.016 1 95.88 129 LYS A N 1
ATOM 1025 C CA . LYS A 1 129 ? -8.953 -9.883 -21.594 1 95.88 129 LYS A CA 1
ATOM 1026 C C . LYS A 1 129 ? -7.711 -9.023 -21.391 1 95.88 129 LYS A C 1
ATOM 1028 O O . LYS A 1 129 ? -7.289 -8.305 -22.297 1 95.88 129 LYS A O 1
ATOM 1033 N N . ALA A 1 130 ? -7.141 -9.07 -20.219 1 95.31 130 ALA A N 1
ATOM 1034 C CA . ALA A 1 130 ? -6.047 -8.172 -19.844 1 95.31 130 ALA A CA 1
ATOM 1035 C C . ALA A 1 130 ? -4.73 -8.617 -20.469 1 95.31 130 ALA A C 1
ATOM 1037 O O . ALA A 1 130 ? -3.941 -7.789 -20.938 1 95.31 130 ALA A O 1
ATOM 1038 N N . ALA A 1 131 ? -4.465 -9.906 -20.547 1 95 131 ALA A N 1
ATOM 1039 C CA . ALA A 1 131 ? -3.154 -10.453 -20.891 1 95 131 ALA A CA 1
ATOM 1040 C C . ALA A 1 131 ? -2.748 -10.062 -22.312 1 95 131 ALA A C 1
ATOM 1042 O O . ALA A 1 131 ? -1.611 -9.648 -22.547 1 95 131 ALA A O 1
ATOM 1043 N N . PRO A 1 132 ? -3.672 -10.164 -23.281 1 93.88 132 PRO A N 1
ATOM 1044 C CA . PRO A 1 132 ? -3.281 -9.836 -24.656 1 93.88 132 PRO A CA 1
ATOM 1045 C C . PRO A 1 132 ? -2.877 -8.367 -24.812 1 93.88 132 PRO A C 1
ATOM 1047 O O . PRO A 1 132 ? -2.082 -8.031 -25.703 1 93.88 132 PRO A O 1
ATOM 1050 N N . VAL A 1 133 ? -3.41 -7.512 -23.984 1 91.38 133 VAL A N 1
ATOM 1051 C CA . VAL A 1 133 ? -3.115 -6.086 -24.047 1 91.38 133 VAL A CA 1
ATOM 1052 C C . VAL A 1 133 ? -1.753 -5.812 -23.406 1 91.38 133 VAL A C 1
ATOM 1054 O O . VAL A 1 133 ? -0.991 -4.973 -23.906 1 91.38 133 VAL A O 1
ATOM 1057 N N . ILE A 1 134 ? -1.484 -6.461 -22.344 1 90.81 134 ILE A N 1
ATOM 1058 C CA . ILE A 1 134 ? -0.26 -6.258 -21.578 1 90.81 134 ILE A CA 1
ATOM 1059 C C . ILE A 1 134 ? 0.922 -6.879 -22.312 1 90.81 134 ILE A C 1
ATOM 1061 O O . ILE A 1 134 ? 2.006 -6.293 -22.375 1 90.81 134 ILE A O 1
ATOM 1065 N N . ARG A 1 135 ? 0.719 -8.07 -22.75 1 89.19 135 ARG A N 1
ATOM 1066 C CA . ARG A 1 135 ? 1.731 -8.781 -23.531 1 89.19 135 ARG A CA 1
ATOM 1067 C C . ARG A 1 135 ? 1.122 -9.414 -24.781 1 89.19 135 ARG A C 1
ATOM 1069 O O . ARG A 1 135 ? 0.594 -10.523 -24.719 1 89.19 135 ARG A O 1
ATOM 1076 N N . PRO A 1 136 ? 1.218 -8.531 -25.906 1 75.44 136 PRO A N 1
ATOM 1077 C CA . PRO A 1 136 ? 0.672 -9.102 -27.141 1 75.44 136 PRO A CA 1
ATOM 1078 C C . PRO A 1 136 ? 1.329 -10.43 -27.516 1 75.44 136 PRO A C 1
ATOM 1080 O O . PRO A 1 136 ? 2.521 -10.625 -27.266 1 75.44 136 PRO A O 1
ATOM 1083 N N . ARG A 1 137 ? 0.584 -11.562 -27.688 1 63.31 137 ARG A N 1
ATOM 1084 C CA . ARG A 1 137 ? 1.021 -12.883 -28.125 1 63.31 137 ARG A CA 1
ATOM 1085 C C . ARG A 1 137 ? 1.879 -12.789 -29.375 1 63.31 137 ARG A C 1
ATOM 1087 O O . ARG A 1 137 ? 1.596 -11.992 -30.281 1 63.31 137 ARG A O 1
ATOM 1094 N N . LYS A 1 138 ? 3.158 -13.008 -29.203 1 49.16 138 LYS A N 1
ATOM 1095 C CA . LYS A 1 138 ? 3.861 -13.141 -30.484 1 49.16 138 LYS A CA 1
ATOM 1096 C C .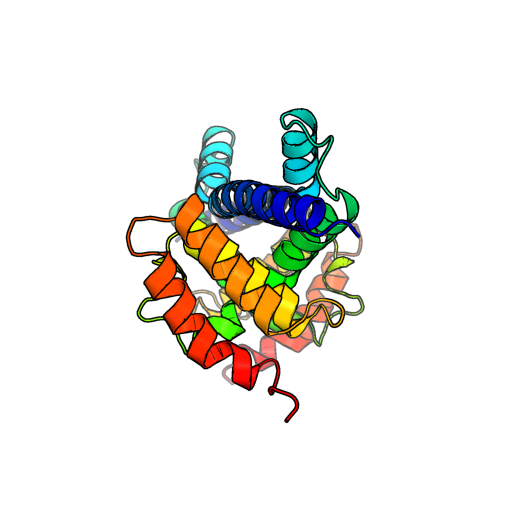 LYS A 1 138 ? 3.203 -14.195 -31.359 1 49.16 138 LYS A C 1
ATOM 1098 O O . LYS A 1 138 ? 2.912 -15.305 -30.906 1 49.16 138 LYS A O 1
ATOM 1103 N N . LYS A 1 139 ? 2.496 -13.828 -32.469 1 39.25 139 LYS A N 1
ATOM 1104 C CA . LYS A 1 139 ? 2.309 -14.68 -33.625 1 39.25 139 LYS A CA 1
ATOM 1105 C C . LYS A 1 139 ? 3.645 -15.203 -34.156 1 39.25 139 LYS A C 1
ATOM 1107 O O . LYS A 1 139 ? 4.648 -14.492 -34.125 1 39.25 139 LYS A O 1
ATOM 1112 N N . VAL B 1 1 ? 15.711 -23.891 -14.094 1 56.16 1 VAL B N 1
ATOM 1113 C CA . VAL B 1 1 ? 14.906 -23.672 -12.898 1 56.16 1 VAL B CA 1
ATOM 1114 C C . VAL B 1 1 ? 13.719 -24.641 -12.891 1 56.16 1 VAL B C 1
ATOM 1116 O O . VAL B 1 1 ? 13.133 -24.922 -13.945 1 56.16 1 VAL B O 1
ATOM 1119 N N . LYS B 1 2 ? 13.734 -25.578 -11.922 1 74.12 2 LYS B N 1
ATOM 1120 C CA . LYS B 1 2 ? 12.758 -26.656 -11.82 1 74.12 2 LYS B CA 1
ATOM 1121 C C . LYS B 1 2 ? 11.336 -26.109 -11.742 1 74.12 2 LYS B C 1
ATOM 1123 O O . LYS B 1 2 ? 11.016 -25.328 -10.844 1 74.12 2 LYS B O 1
ATOM 1128 N N . PRO B 1 3 ? 10.547 -26.391 -12.75 1 86.12 3 PRO B N 1
ATOM 1129 C CA . PRO B 1 3 ? 9.164 -25.906 -12.844 1 86.12 3 PRO B CA 1
ATOM 1130 C C . PRO B 1 3 ? 8.383 -26.094 -11.539 1 86.12 3 PRO B C 1
ATOM 1132 O O . PRO B 1 3 ? 7.621 -25.203 -11.141 1 86.12 3 PRO B O 1
ATOM 1135 N N . ALA B 1 4 ? 8.711 -27.172 -10.859 1 88.56 4 ALA B N 1
ATOM 1136 C CA . ALA B 1 4 ? 8 -27.438 -9.609 1 88.56 4 ALA B CA 1
ATOM 1137 C C . ALA B 1 4 ? 8.375 -26.406 -8.539 1 88.56 4 ALA B C 1
ATOM 1139 O O . ALA B 1 4 ? 7.527 -25.984 -7.754 1 88.56 4 ALA B O 1
ATOM 1140 N N . ALA B 1 5 ? 9.656 -26.062 -8.469 1 89.88 5 ALA B N 1
ATOM 1141 C CA . ALA B 1 5 ? 10.133 -25.094 -7.484 1 89.88 5 ALA B CA 1
ATOM 1142 C C . ALA B 1 5 ? 9.523 -23.719 -7.719 1 89.88 5 ALA B C 1
ATOM 1144 O O . ALA B 1 5 ? 9.219 -23 -6.766 1 89.88 5 ALA B O 1
ATOM 1145 N N . ARG B 1 6 ? 9.336 -23.344 -8.969 1 91.81 6 ARG B N 1
ATOM 1146 C CA . ARG B 1 6 ? 8.734 -22.062 -9.297 1 91.81 6 ARG B CA 1
ATOM 1147 C C . ARG B 1 6 ? 7.238 -22.062 -8.992 1 91.81 6 ARG B C 1
ATOM 1149 O O . ARG B 1 6 ? 6.68 -21.047 -8.586 1 91.81 6 ARG B O 1
ATOM 1156 N N . ARG B 1 7 ? 6.645 -23.266 -9.234 1 92.69 7 ARG B N 1
ATOM 1157 C CA . ARG B 1 7 ? 5.242 -23.391 -8.859 1 92.69 7 ARG B CA 1
ATOM 1158 C C . ARG B 1 7 ? 5.051 -23.203 -7.359 1 92.69 7 ARG B C 1
ATOM 1160 O O . ARG B 1 7 ? 4.152 -22.469 -6.93 1 92.69 7 ARG B O 1
ATOM 1167 N N . ARG B 1 8 ? 5.898 -23.812 -6.586 1 91.06 8 ARG B N 1
ATOM 1168 C CA . ARG B 1 8 ? 5.844 -23.672 -5.133 1 91.06 8 ARG B CA 1
ATOM 1169 C C . ARG B 1 8 ? 6.133 -22.234 -4.715 1 91.06 8 ARG B C 1
ATOM 1171 O O . ARG B 1 8 ? 5.555 -21.734 -3.748 1 91.06 8 ARG B O 1
ATOM 1178 N N . ALA B 1 9 ? 7.066 -21.594 -5.453 1 93.19 9 ALA B N 1
ATOM 1179 C CA . ALA B 1 9 ? 7.371 -20.188 -5.191 1 93.19 9 ALA B CA 1
ATOM 1180 C C . ALA B 1 9 ? 6.137 -19.312 -5.383 1 93.19 9 ALA B C 1
ATOM 1182 O O . ALA B 1 9 ? 5.867 -18.422 -4.578 1 93.19 9 ALA B O 1
ATOM 1183 N N . ARG B 1 10 ? 5.414 -19.547 -6.414 1 94.06 10 ARG B N 1
ATOM 1184 C CA . ARG B 1 10 ? 4.184 -18.812 -6.672 1 94.06 10 ARG B CA 1
ATOM 1185 C C . ARG B 1 10 ? 3.17 -19.031 -5.555 1 94.06 10 ARG B C 1
ATOM 1187 O O . ARG B 1 10 ? 2.52 -18.078 -5.105 1 94.06 10 ARG B O 1
ATOM 1194 N N . GLU B 1 11 ? 3.008 -20.281 -5.125 1 93 11 GLU B N 1
ATOM 1195 C CA . GLU B 1 11 ? 2.082 -20.594 -4.039 1 93 11 GLU B CA 1
ATOM 1196 C C . GLU B 1 11 ? 2.445 -19.844 -2.764 1 93 11 GLU B C 1
ATOM 1198 O O . GLU B 1 11 ? 1.574 -19.281 -2.104 1 93 11 GLU B O 1
ATOM 1203 N N . CYS B 1 12 ? 3.736 -19.859 -2.455 1 90.19 12 CYS B N 1
ATOM 1204 C CA . CYS B 1 12 ? 4.223 -19.141 -1.289 1 90.19 12 CYS B CA 1
ATOM 1205 C C . CYS B 1 12 ? 3.986 -17.641 -1.445 1 90.19 12 CYS B C 1
ATOM 1207 O O . CYS B 1 12 ? 3.594 -16.969 -0.49 1 90.19 12 CYS B O 1
ATOM 1209 N N . ALA B 1 13 ? 4.18 -17.141 -2.645 1 92.25 13 ALA B N 1
ATOM 1210 C CA . ALA B 1 13 ? 4.012 -15.719 -2.912 1 92.25 13 ALA B CA 1
ATOM 1211 C C . ALA B 1 13 ? 2.557 -15.297 -2.729 1 92.25 13 ALA B C 1
ATOM 1213 O O . ALA B 1 13 ? 2.277 -14.242 -2.152 1 92.25 13 ALA B O 1
ATOM 1214 N N . VAL B 1 14 ? 1.592 -16.094 -3.193 1 93.06 14 VAL B N 1
ATOM 1215 C CA . VAL B 1 14 ? 0.178 -15.773 -3.031 1 93.06 14 VAL B CA 1
ATOM 1216 C C . VAL B 1 14 ? -0.155 -15.633 -1.547 1 93.06 14 VAL B C 1
ATOM 1218 O O . VAL B 1 14 ? -0.842 -14.695 -1.141 1 93.06 14 VAL B O 1
ATOM 1221 N N . GLN B 1 15 ? 0.348 -16.594 -0.746 1 87.06 15 GLN B N 1
ATOM 1222 C CA . GLN B 1 15 ? 0.067 -16.594 0.687 1 87.06 15 GLN B CA 1
ATOM 1223 C C . GLN B 1 15 ? 0.672 -15.367 1.366 1 87.06 15 GLN B C 1
ATOM 1225 O O . GLN B 1 15 ? 0.015 -14.719 2.18 1 87.06 15 GLN B O 1
ATOM 1230 N N . ALA B 1 16 ? 1.921 -15.117 1.019 1 84.38 16 ALA B N 1
ATOM 1231 C CA . ALA B 1 16 ? 2.605 -13.969 1.603 1 84.38 16 ALA B CA 1
ATOM 1232 C C . ALA B 1 16 ? 1.923 -12.664 1.2 1 84.38 16 ALA B C 1
ATOM 1234 O O . ALA B 1 16 ? 1.744 -11.766 2.029 1 84.38 16 ALA B O 1
ATOM 1235 N N . LEU B 1 17 ? 1.543 -12.57 -0.071 1 86.31 17 LEU B N 1
ATOM 1236 C CA . LEU B 1 17 ? 0.868 -11.375 -0.564 1 86.31 17 LEU B CA 1
ATOM 1237 C C . LEU B 1 17 ? -0.499 -11.211 0.092 1 86.31 17 LEU B C 1
ATOM 1239 O O . LEU B 1 17 ? -0.917 -10.094 0.398 1 86.31 17 LEU B O 1
ATOM 1243 N N . TYR B 1 18 ? -1.187 -12.336 0.22 1 85.25 18 TYR B N 1
ATOM 1244 C CA . TYR B 1 18 ? -2.459 -12.305 0.933 1 85.25 18 TYR B CA 1
ATOM 1245 C C . TYR B 1 18 ? -2.295 -11.68 2.312 1 85.25 18 TYR B C 1
ATOM 1247 O O . TYR B 1 18 ? -3.039 -10.766 2.682 1 85.25 18 TYR B O 1
ATOM 1255 N N . SER B 1 19 ? -1.297 -12.164 3.053 1 75.31 19 SER B N 1
ATOM 1256 C CA . S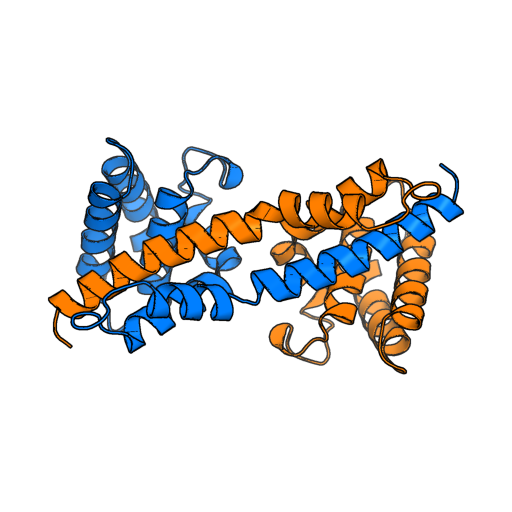ER B 1 19 ? -1.015 -11.656 4.391 1 75.31 19 SER B CA 1
ATOM 1257 C C . SER B 1 19 ? -0.655 -10.172 4.363 1 75.31 19 SER B C 1
ATOM 1259 O O . SER B 1 19 ? -1.131 -9.398 5.191 1 75.31 19 SER B O 1
ATOM 1261 N N . TRP B 1 20 ? 0.138 -9.812 3.43 1 76.44 20 TRP B N 1
ATOM 1262 C CA . TRP B 1 20 ? 0.569 -8.43 3.26 1 76.44 20 TRP B CA 1
ATOM 1263 C C . TRP B 1 20 ? -0.615 -7.527 2.932 1 76.44 20 TRP B C 1
ATOM 1265 O O . TRP B 1 20 ? -0.736 -6.43 3.479 1 76.44 20 TRP B O 1
ATOM 1275 N N . GLN B 1 21 ? -1.442 -7.957 2.045 1 75.31 21 GLN B N 1
ATOM 1276 C CA . GLN B 1 21 ? -2.619 -7.195 1.636 1 75.31 21 GLN B CA 1
ATOM 1277 C C . GLN B 1 21 ? -3.561 -6.961 2.814 1 75.31 21 GLN B C 1
ATOM 1279 O O . GLN B 1 21 ? -4.176 -5.898 2.922 1 75.31 21 GLN B O 1
ATOM 1284 N N . LEU B 1 22 ? -3.615 -8.023 3.646 1 69.19 22 LEU B N 1
ATOM 1285 C CA . LEU B 1 22 ? -4.453 -7.914 4.836 1 69.19 22 LEU B CA 1
ATOM 1286 C C . LEU B 1 22 ? -3.889 -6.875 5.801 1 69.19 22 LEU B C 1
ATOM 1288 O O . LEU B 1 22 ? -4.645 -6.129 6.426 1 69.19 22 LEU B O 1
ATOM 1292 N N . SER B 1 23 ? -2.521 -6.949 5.84 1 60.28 23 SER B N 1
ATOM 1293 C CA . SER B 1 23 ? -1.873 -6.012 6.75 1 60.28 23 SER B CA 1
ATOM 1294 C C . SER B 1 23 ? -1.954 -4.582 6.227 1 60.28 23 SER B C 1
ATOM 1296 O O . SER B 1 23 ? -2.09 -3.635 7.004 1 60.28 23 SER B O 1
ATOM 1298 N N . HIS B 1 24 ? -1.526 -4.414 4.949 1 58 24 HIS B N 1
ATOM 1299 C CA . HIS B 1 24 ? -1.64 -3.088 4.348 1 58 24 HIS B CA 1
ATOM 1300 C C . HIS B 1 24 ? -3.057 -2.541 4.484 1 58 24 HIS B C 1
ATOM 1302 O O . HIS B 1 24 ? -3.246 -1.334 4.652 1 58 24 HIS B O 1
ATOM 1308 N N . ASN B 1 25 ? -3.926 -3.58 4.227 1 52.12 25 ASN B N 1
ATOM 1309 C CA . ASN B 1 25 ? -5.309 -3.207 4.508 1 52.12 25 ASN B CA 1
ATOM 1310 C C . ASN B 1 25 ? -5.504 -2.836 5.973 1 52.12 25 ASN B C 1
ATOM 1312 O O . ASN B 1 25 ? -6.488 -2.182 6.328 1 52.12 25 ASN B O 1
ATOM 1316 N N . ASP B 1 26 ? -4.453 -3.137 6.672 1 60.38 26 ASP B N 1
ATOM 1317 C CA . ASP B 1 26 ? -5.02 -3.014 8.008 1 60.38 26 ASP B CA 1
ATOM 1318 C C . ASP B 1 26 ? -4.75 -1.63 8.594 1 60.38 26 ASP B C 1
ATOM 1320 O O . ASP B 1 26 ? -4.125 -1.507 9.648 1 60.38 26 ASP B O 1
ATOM 1324 N N . ILE B 1 27 ? -4.762 -0.584 7.758 1 67.12 27 ILE B N 1
ATOM 1325 C CA . ILE B 1 27 ? -4.836 0.782 8.266 1 67.12 27 ILE B CA 1
ATOM 1326 C C . ILE B 1 27 ? -5.762 0.833 9.477 1 67.12 27 ILE B C 1
ATOM 1328 O O . ILE B 1 27 ? -5.539 1.617 10.406 1 67.12 27 ILE B O 1
ATOM 1332 N N . ALA B 1 28 ? -6.629 -0.095 9.445 1 66.81 28 ALA B N 1
ATOM 1333 C CA . ALA B 1 28 ? -7.566 -0.17 10.562 1 66.81 28 ALA B CA 1
ATOM 1334 C C . ALA B 1 28 ? -6.863 -0.609 11.844 1 66.81 28 ALA B C 1
ATOM 1336 O O . ALA B 1 28 ? -7.141 -0.085 12.922 1 66.81 28 ALA B O 1
ATOM 1337 N N . ASP B 1 29 ? -5.98 -1.479 11.664 1 69.06 29 ASP B N 1
ATOM 1338 C CA . ASP B 1 29 ? -5.223 -1.943 12.82 1 69.06 29 ASP B CA 1
ATOM 1339 C C . ASP B 1 29 ? -4.289 -0.854 13.344 1 69.06 29 ASP B C 1
ATOM 1341 O O . ASP B 1 29 ? -4.141 -0.682 14.555 1 69.06 29 ASP B O 1
ATOM 1345 N N . VAL B 1 30 ? -3.682 -0.191 12.344 1 74.38 30 VAL B N 1
ATOM 1346 C CA . VAL B 1 30 ? -2.791 0.902 12.727 1 74.38 30 VAL B CA 1
ATOM 1347 C C . VAL B 1 30 ? -3.586 1.986 13.453 1 74.38 30 VAL B C 1
ATOM 1349 O O . VAL B 1 30 ? -3.133 2.521 14.469 1 74.38 30 VAL B O 1
ATOM 1352 N N . GLU B 1 31 ? -4.75 2.264 12.906 1 78.88 31 GLU B N 1
ATOM 1353 C CA . GLU B 1 31 ? -5.637 3.244 13.531 1 78.88 31 GLU B CA 1
ATOM 1354 C C . GLU B 1 31 ? -5.996 2.834 14.953 1 78.88 31 GLU B C 1
ATOM 1356 O O . GLU B 1 31 ? -5.906 3.643 15.883 1 78.88 31 GLU B O 1
ATOM 1361 N N . TYR B 1 32 ? -6.43 1.62 15.055 1 73.62 32 TYR B N 1
ATOM 1362 C CA . TYR B 1 32 ? -6.875 1.11 16.344 1 73.62 32 TYR B CA 1
ATOM 1363 C C . TYR B 1 32 ? -5.746 1.155 17.375 1 73.62 32 TYR B C 1
ATOM 1365 O O . TYR B 1 32 ? -5.934 1.632 18.484 1 73.62 32 TYR B O 1
ATOM 1373 N N . GLN B 1 33 ? -4.633 0.653 17.031 1 72.44 33 GLN B N 1
ATOM 1374 C CA . GLN B 1 33 ? -3.482 0.636 17.922 1 72.44 33 GLN B CA 1
ATOM 1375 C C . GLN B 1 33 ? -3.055 2.053 18.297 1 72.44 33 GLN B C 1
ATOM 1377 O O . GLN B 1 33 ? -2.721 2.32 19.453 1 72.44 33 GLN B O 1
ATOM 1382 N N . PHE B 1 34 ? -3.086 2.93 17.344 1 78.81 34 PHE B N 1
ATOM 1383 C CA . PHE B 1 34 ? -2.678 4.312 17.562 1 78.81 34 PHE B CA 1
ATOM 1384 C C . PHE B 1 34 ? -3.635 5.004 18.531 1 78.81 34 PHE B C 1
ATOM 1386 O O . PHE B 1 34 ? -3.199 5.684 19.469 1 78.81 34 PHE B O 1
ATOM 1393 N N . LEU B 1 35 ? -4.922 4.848 18.266 1 80.38 35 LEU B N 1
ATOM 1394 C CA . LEU B 1 35 ? -5.93 5.496 19.109 1 80.38 35 LEU B CA 1
ATOM 1395 C C . LEU B 1 35 ? -5.918 4.914 20.516 1 80.38 35 LEU B C 1
ATOM 1397 O O . LEU B 1 35 ? -6.219 5.617 21.484 1 80.38 35 LEU B O 1
ATOM 1401 N N . ALA B 1 36 ? -5.609 3.678 20.609 1 76.44 36 ALA B N 1
ATOM 1402 C CA . ALA B 1 36 ? -5.551 3.021 21.906 1 76.44 36 ALA B CA 1
ATOM 1403 C C . ALA B 1 36 ? -4.359 3.521 22.719 1 76.44 36 ALA B C 1
ATOM 1405 O O . ALA B 1 36 ? -4.418 3.572 23.953 1 76.44 36 ALA B O 1
ATOM 1406 N N . GLU B 1 37 ? -3.316 3.908 22.062 1 77.25 37 GLU B N 1
ATOM 1407 C CA . GLU B 1 37 ? -2.064 4.25 22.734 1 77.25 37 GLU B CA 1
ATOM 1408 C C . GLU B 1 37 ? -1.941 5.758 22.938 1 77.25 37 GLU B C 1
ATOM 1410 O O . GLU B 1 37 ? -1.164 6.219 23.766 1 77.25 37 GLU B O 1
ATOM 1415 N N . GLN B 1 38 ? -2.676 6.52 22.141 1 74.94 38 GLN B N 1
ATOM 1416 C CA . GLN B 1 38 ? -2.496 7.969 22.156 1 74.94 38 GLN B CA 1
ATOM 1417 C C . GLN B 1 38 ? -3.619 8.656 22.922 1 74.94 38 GLN B C 1
ATOM 1419 O O . GLN B 1 38 ? -4.73 8.125 23.016 1 74.94 38 GLN B O 1
ATOM 1424 N N . ASP B 1 39 ? -3.275 9.727 23.562 1 78.25 39 ASP B N 1
ATOM 1425 C CA . ASP B 1 39 ? -4.273 10.617 24.156 1 78.25 39 ASP B CA 1
ATOM 1426 C C . ASP B 1 39 ? -4.973 11.445 23.078 1 78.25 39 ASP B C 1
ATOM 1428 O O . ASP B 1 39 ? -4.391 12.383 22.531 1 78.25 39 ASP B O 1
ATOM 1432 N N . VAL B 1 40 ? -6.281 11.055 22.797 1 78.5 40 VAL B N 1
ATOM 1433 C CA . VAL B 1 40 ? -6.973 11.688 21.688 1 78.5 40 VAL B CA 1
ATOM 1434 C C . VAL B 1 40 ? -8.047 12.641 22.203 1 78.5 40 VAL B C 1
ATOM 1436 O O . VAL B 1 40 ? -9.023 12.922 21.516 1 78.5 40 VAL B O 1
ATOM 1439 N N . LYS B 1 41 ? -7.941 13.164 23.375 1 82.19 41 LYS B N 1
ATOM 1440 C CA . LYS B 1 41 ? -8.953 14.031 23.969 1 82.19 41 LYS B CA 1
ATOM 1441 C C . LYS B 1 41 ? -9.086 15.336 23.203 1 82.19 41 LYS B C 1
ATOM 1443 O O . LYS B 1 41 ? -10.195 15.844 23.016 1 82.19 41 LYS B O 1
ATOM 1448 N N . ASP B 1 42 ? -8.055 15.844 22.641 1 88.38 42 ASP B N 1
ATOM 1449 C CA . ASP B 1 42 ? -8.086 17.125 21.938 1 88.38 42 ASP B CA 1
ATOM 1450 C C . ASP B 1 42 ? -7.879 16.938 20.438 1 88.38 42 ASP B C 1
ATOM 1452 O O . ASP B 1 42 ? -7.406 17.844 19.75 1 88.38 42 ASP B O 1
ATOM 1456 N N . VAL B 1 43 ? -8.188 15.734 20.016 1 89.69 43 VAL B N 1
ATOM 1457 C CA . VAL B 1 43 ? -7.977 15.414 18.609 1 89.69 43 VAL B CA 1
ATOM 1458 C C . VAL B 1 43 ? -9.32 15.273 17.891 1 89.69 43 VAL B C 1
ATOM 1460 O O . VAL B 1 43 ? -10.258 14.688 18.438 1 89.69 43 VAL B O 1
ATOM 1463 N N . ASP B 1 44 ? -9.469 15.93 16.812 1 92.31 44 ASP B N 1
ATOM 1464 C CA . ASP B 1 44 ? -10.594 15.625 15.922 1 92.31 44 ASP B CA 1
ATOM 1465 C C . ASP B 1 44 ? -10.461 14.219 15.336 1 92.31 44 ASP B C 1
ATOM 1467 O O . ASP B 1 44 ? -9.938 14.055 14.227 1 92.31 44 ASP B O 1
ATOM 1471 N N . VAL B 1 45 ? -11.008 13.242 16 1 89.5 45 VAL B N 1
ATOM 1472 C CA . VAL B 1 45 ? -10.828 11.828 15.68 1 89.5 45 VAL B CA 1
ATOM 1473 C C . VAL B 1 45 ? -11.438 11.531 14.312 1 89.5 45 VAL B C 1
ATOM 1475 O O . VAL B 1 45 ? -10.898 10.719 13.547 1 89.5 45 VAL B O 1
ATOM 1478 N N . LEU B 1 46 ? -12.562 12.164 14.031 1 87.88 46 LEU B N 1
ATOM 1479 C CA . LEU B 1 46 ? -13.195 11.945 12.734 1 87.88 46 LEU B CA 1
ATOM 1480 C C . LEU B 1 46 ? -12.281 12.398 11.602 1 87.88 46 LEU B C 1
ATOM 1482 O O . LEU B 1 46 ? -12.125 11.695 10.602 1 87.88 46 LEU B O 1
ATOM 1486 N N . TYR B 1 47 ? -11.727 13.578 11.812 1 93.19 47 TYR B N 1
ATOM 1487 C CA . TYR B 1 47 ? -10.812 14.094 10.797 1 93.19 47 TYR B CA 1
ATOM 1488 C C . TYR B 1 47 ? -9.562 13.227 10.695 1 93.19 47 TYR B C 1
ATOM 1490 O O . TYR B 1 47 ? -9.07 12.977 9.594 1 93.19 47 TYR B O 1
ATOM 1498 N N . PHE B 1 48 ? -9.062 12.742 11.82 1 92.88 48 PHE B N 1
ATOM 1499 C CA . PHE B 1 48 ? -7.934 11.82 11.859 1 92.88 48 PHE B CA 1
ATOM 1500 C C . PHE B 1 48 ? -8.219 10.586 11.016 1 92.88 48 PHE B C 1
ATOM 1502 O O . PHE B 1 48 ? -7.402 10.203 10.172 1 92.88 48 PHE B O 1
ATOM 1509 N N . ARG B 1 49 ? -9.359 10.031 11.18 1 86.31 49 ARG B N 1
ATOM 1510 C CA . ARG B 1 49 ? -9.742 8.82 10.453 1 86.31 49 ARG B CA 1
ATOM 1511 C C . ARG B 1 49 ? -9.852 9.086 8.961 1 86.31 49 ARG B C 1
ATOM 1513 O O . ARG B 1 49 ? -9.453 8.242 8.148 1 86.31 49 ARG B O 1
ATOM 1520 N N . GLU B 1 50 ? -10.352 10.211 8.664 1 88.81 50 GLU B N 1
ATOM 1521 C CA . GLU B 1 50 ? -10.492 10.586 7.266 1 88.81 50 GLU B CA 1
ATOM 1522 C C . GLU B 1 50 ? -9.125 10.742 6.594 1 88.81 50 GLU B C 1
ATOM 1524 O O . GLU B 1 50 ? -8.93 10.289 5.465 1 88.81 50 GLU B O 1
ATOM 1529 N N . LEU B 1 51 ? -8.219 11.391 7.328 1 93 51 LEU B N 1
ATOM 1530 C CA . LEU B 1 51 ? -6.879 11.562 6.789 1 93 51 LEU B CA 1
ATOM 1531 C C . LEU B 1 51 ? -6.176 10.219 6.621 1 93 51 LEU B C 1
ATOM 1533 O O . LEU B 1 51 ? -5.594 9.945 5.57 1 93 51 LEU B O 1
ATOM 1537 N N . LEU B 1 52 ? -6.289 9.391 7.648 1 87.69 52 LEU B N 1
ATOM 1538 C CA . LEU B 1 52 ? -5.586 8.109 7.648 1 87.69 52 LEU B CA 1
ATOM 1539 C C . LEU B 1 52 ? -6.109 7.203 6.543 1 87.69 52 LEU B C 1
ATOM 1541 O O . LEU B 1 52 ? -5.34 6.734 5.703 1 87.69 52 LEU B O 1
ATOM 1545 N N . SER B 1 53 ? -7.367 7.02 6.551 1 82.31 53 SER B N 1
ATOM 1546 C CA . SER B 1 53 ? -7.973 6.141 5.555 1 82.31 53 SER B CA 1
ATOM 1547 C C . SER B 1 53 ? -7.855 6.727 4.152 1 82.31 53 SER B C 1
ATOM 1549 O O . SER B 1 53 ? -7.59 6.004 3.191 1 82.31 53 SER B O 1
ATOM 1551 N N . GLY B 1 54 ? -8.109 8.039 4.051 1 85.06 54 GLY B N 1
ATOM 1552 C CA . GLY B 1 54 ? -8.023 8.711 2.762 1 85.06 54 GLY B CA 1
ATOM 1553 C C . GLY B 1 54 ? -6.648 8.609 2.127 1 85.06 54 GLY B C 1
ATOM 1554 O O . GLY B 1 54 ? -6.531 8.281 0.945 1 85.06 54 GLY B O 1
ATOM 1555 N N . VAL B 1 55 ? -5.613 8.852 2.928 1 88.94 55 VAL B N 1
ATOM 1556 C CA . VAL B 1 55 ? -4.25 8.812 2.41 1 88.94 55 VAL B CA 1
ATOM 1557 C C . VAL B 1 55 ? -3.865 7.371 2.074 1 88.94 55 VAL B C 1
ATOM 1559 O O . VAL B 1 55 ? -3.27 7.109 1.026 1 88.94 55 VAL B O 1
ATOM 1562 N N . ALA B 1 56 ? -4.223 6.43 2.943 1 80.94 56 ALA B N 1
ATOM 1563 C CA . ALA B 1 56 ? -3.865 5.027 2.729 1 80.94 56 ALA B CA 1
ATOM 1564 C C . ALA B 1 56 ? -4.516 4.488 1.457 1 80.94 56 ALA B C 1
ATOM 1566 O O . ALA B 1 56 ? -3.869 3.783 0.675 1 80.94 56 ALA B O 1
ATOM 1567 N N . THR B 1 57 ? -5.746 4.875 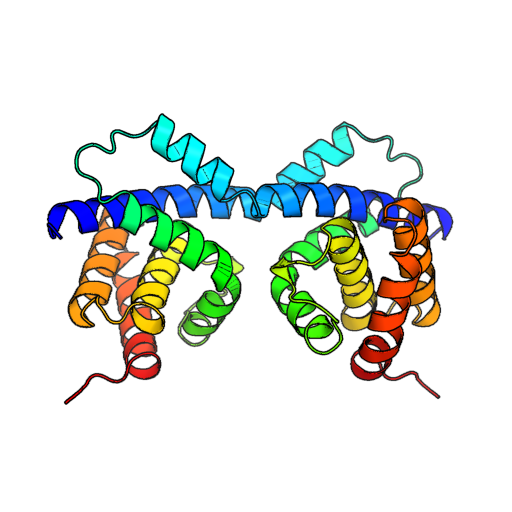1.222 1 73.38 57 THR B N 1
ATOM 1568 C CA . THR B 1 57 ? -6.516 4.363 0.095 1 73.38 57 THR B CA 1
ATOM 1569 C C . THR B 1 57 ? -6.078 5.023 -1.209 1 73.38 57 THR B C 1
ATOM 1571 O O . THR B 1 57 ? -6.238 4.445 -2.287 1 73.38 57 THR B O 1
ATOM 1574 N N . ASN B 1 58 ? -5.488 6.195 -1.121 1 78.69 58 ASN B N 1
ATOM 1575 C CA . ASN B 1 58 ? -5.125 6.953 -2.314 1 78.69 58 ASN B CA 1
ATOM 1576 C C . ASN B 1 58 ? -3.611 7.113 -2.438 1 78.69 58 ASN B C 1
ATOM 1578 O O . ASN B 1 58 ? -3.133 8.039 -3.098 1 78.69 58 ASN B O 1
ATOM 1582 N N . SER B 1 59 ? -2.885 6.262 -1.726 1 83.31 59 SER B N 1
ATOM 1583 C CA . SER B 1 59 ? -1.441 6.449 -1.62 1 83.31 59 SER B CA 1
ATOM 1584 C C . SER B 1 59 ? -0.79 6.504 -2.998 1 83.31 59 SER B C 1
ATOM 1586 O O . SER B 1 59 ? 0.034 7.383 -3.266 1 83.31 59 SER B O 1
ATOM 1588 N N . ALA B 1 60 ? -1.146 5.641 -3.926 1 74.62 60 ALA B N 1
ATOM 1589 C CA . ALA B 1 60 ? -0.559 5.605 -5.262 1 74.62 60 ALA B CA 1
ATOM 1590 C C . ALA B 1 60 ? -0.892 6.875 -6.043 1 74.62 60 ALA B C 1
ATOM 1592 O O . ALA B 1 60 ? -0.031 7.438 -6.723 1 74.62 60 ALA B O 1
ATOM 1593 N N . TYR B 1 61 ? -2.094 7.27 -5.941 1 81 61 TYR B N 1
ATOM 1594 C CA . TYR B 1 61 ? -2.541 8.5 -6.582 1 81 61 TYR B CA 1
ATOM 1595 C C . TYR B 1 61 ? -1.767 9.703 -6.055 1 81 61 TYR B C 1
ATOM 1597 O O . TYR B 1 61 ? -1.245 10.5 -6.832 1 81 61 TYR B O 1
ATOM 1605 N N . LEU B 1 62 ? -1.646 9.781 -4.789 1 90.44 62 LEU B N 1
ATOM 1606 C CA . LEU B 1 62 ? -0.958 10.891 -4.145 1 90.44 62 LEU B CA 1
ATOM 1607 C C . LEU B 1 62 ? 0.527 10.883 -4.488 1 90.44 62 LEU B C 1
ATOM 1609 O O . LEU B 1 62 ? 1.124 11.938 -4.703 1 90.44 62 LEU B O 1
ATOM 1613 N N . ASP B 1 63 ? 1.032 9.664 -4.551 1 87.12 63 ASP B N 1
ATOM 1614 C CA . ASP B 1 63 ? 2.424 9.523 -4.969 1 87.12 63 ASP B CA 1
ATOM 1615 C C . ASP B 1 63 ? 2.627 10.055 -6.387 1 87.12 63 ASP B C 1
ATOM 1617 O O . ASP B 1 63 ? 3.621 10.727 -6.668 1 87.12 63 ASP B O 1
ATOM 1621 N N . GLY B 1 64 ? 1.746 9.781 -7.211 1 86.88 64 GLY B N 1
ATOM 1622 C CA . GLY B 1 64 ? 1.806 10.258 -8.586 1 86.88 64 GLY B CA 1
ATOM 1623 C C . GLY B 1 64 ? 1.772 11.773 -8.688 1 86.88 64 GLY B C 1
ATOM 1624 O O . GLY B 1 64 ? 2.393 12.352 -9.586 1 86.88 64 GLY B O 1
ATOM 1625 N N . LEU B 1 65 ? 1.069 12.414 -7.77 1 90.06 65 LEU B N 1
ATOM 1626 C CA . LEU B 1 65 ? 0.926 13.859 -7.789 1 90.06 65 LEU B CA 1
ATOM 1627 C C . LEU B 1 65 ? 2.244 14.547 -7.441 1 90.06 65 LEU B C 1
ATOM 1629 O O . LEU B 1 65 ? 2.523 15.648 -7.918 1 90.06 65 LEU B O 1
ATOM 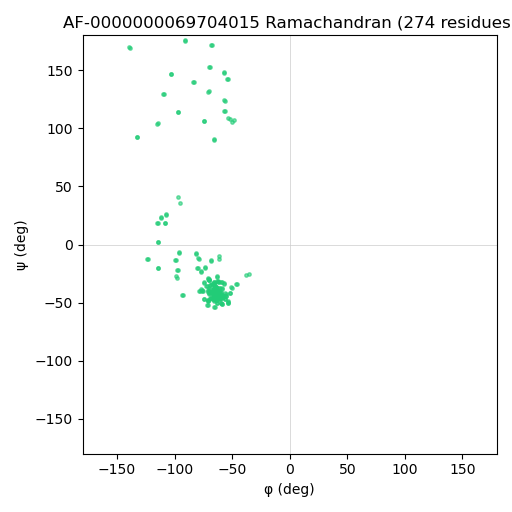1633 N N . MET B 1 66 ? 3.006 13.859 -6.629 1 94 66 MET B N 1
ATOM 1634 C CA . MET B 1 66 ? 4.203 14.547 -6.156 1 94 66 MET B CA 1
ATOM 1635 C C . MET B 1 66 ? 5.43 14.109 -6.949 1 94 66 MET B C 1
ATOM 1637 O O . MET B 1 66 ? 6.449 14.805 -6.957 1 94 66 MET B O 1
ATOM 1641 N N . LYS B 1 67 ? 5.348 13.086 -7.684 1 90.25 67 LYS B N 1
ATOM 1642 C CA . LYS B 1 67 ? 6.484 12.438 -8.328 1 90.25 67 LYS B CA 1
ATOM 1643 C C . LYS B 1 67 ? 7.242 13.414 -9.219 1 90.25 67 LYS B C 1
ATOM 1645 O O . LYS B 1 67 ? 8.469 13.508 -9.156 1 90.25 67 LYS B O 1
ATOM 1650 N N . PRO B 1 68 ? 6.527 14.211 -10.008 1 92.12 68 PRO B N 1
ATOM 1651 C CA . PRO B 1 68 ? 7.227 15.102 -10.938 1 92.12 68 PRO B CA 1
ATOM 1652 C C . PRO B 1 68 ? 7.984 16.219 -10.227 1 92.12 68 PRO B C 1
ATOM 1654 O O . PRO B 1 68 ? 8.836 16.875 -10.836 1 92.12 68 PRO B O 1
ATOM 1657 N N . TYR B 1 69 ? 7.762 16.453 -9.008 1 94.75 69 TYR B N 1
ATOM 1658 C CA . TYR B 1 69 ? 8.297 17.641 -8.336 1 94.75 69 TYR B CA 1
ATOM 1659 C C . TYR B 1 69 ? 9.312 17.234 -7.262 1 94.75 69 TYR B C 1
ATOM 1661 O O . TYR B 1 69 ? 9.82 18.094 -6.535 1 94.75 69 TYR B O 1
ATOM 1669 N N . LEU B 1 70 ? 9.531 15.914 -7.18 1 93.88 70 LEU B N 1
ATOM 1670 C CA . LEU B 1 70 ? 10.5 15.414 -6.211 1 93.88 70 LEU B CA 1
ATOM 1671 C C . LEU B 1 70 ? 11.914 15.477 -6.77 1 93.88 70 LEU B C 1
ATOM 1673 O O . LEU B 1 70 ? 12.133 15.219 -7.953 1 93.88 70 LEU B O 1
ATOM 1677 N N . SER B 1 71 ? 12.844 15.859 -5.938 1 90.69 71 SER B N 1
ATOM 1678 C CA . SER B 1 71 ? 14.25 15.914 -6.32 1 90.69 71 SER B CA 1
ATOM 1679 C C . SER B 1 71 ? 14.898 14.531 -6.242 1 90.69 71 SER B C 1
ATOM 1681 O O . SER B 1 71 ? 16.062 14.367 -6.602 1 90.69 71 SER B O 1
ATOM 1683 N N . ARG B 1 72 ? 14.195 13.555 -5.719 1 88.31 72 ARG B N 1
ATOM 1684 C CA . ARG B 1 72 ? 14.633 12.172 -5.594 1 88.31 72 ARG B CA 1
ATOM 1685 C C . ARG B 1 72 ? 13.492 11.211 -5.918 1 88.31 72 ARG B C 1
ATOM 1687 O O . ARG B 1 72 ? 12.352 11.625 -6.086 1 88.31 72 ARG B O 1
ATOM 1694 N N . GLN B 1 73 ? 13.922 9.984 -6.023 1 85.25 73 GLN B N 1
ATOM 1695 C CA . GLN B 1 73 ? 12.883 8.984 -6.262 1 85.25 73 GLN B CA 1
ATOM 1696 C C . GLN B 1 73 ? 12.008 8.805 -5.023 1 85.25 73 GLN B C 1
ATOM 1698 O O . GLN B 1 73 ? 12.461 9.008 -3.896 1 85.25 73 GLN B O 1
ATOM 1703 N N . LEU B 1 74 ? 10.773 8.406 -5.242 1 84.75 74 LEU B N 1
ATOM 1704 C CA . LEU B 1 74 ? 9.781 8.227 -4.188 1 84.75 74 LEU B CA 1
ATOM 1705 C C . LEU B 1 74 ? 10.289 7.246 -3.137 1 84.75 74 LEU B C 1
ATOM 1707 O O . LEU B 1 74 ? 10.039 7.426 -1.941 1 84.75 74 LEU B O 1
ATOM 1711 N N . GLU B 1 75 ? 11.047 6.277 -3.594 1 76.75 75 GLU B N 1
ATOM 1712 C CA . GLU B 1 75 ? 11.531 5.219 -2.715 1 76.75 75 GLU B CA 1
ATOM 1713 C C . GLU B 1 75 ? 12.641 5.727 -1.8 1 76.75 75 GLU B C 1
ATOM 1715 O O . GLU B 1 75 ? 12.938 5.117 -0.77 1 76.75 75 GLU B O 1
ATOM 1720 N N . GLU B 1 76 ? 13.258 6.855 -2.191 1 83.94 76 GLU B N 1
ATOM 1721 C CA . GLU B 1 76 ? 14.352 7.441 -1.421 1 83.94 76 GLU B CA 1
ATOM 1722 C C . GLU B 1 76 ? 13.844 8.547 -0.495 1 83.94 76 GLU B C 1
ATOM 1724 O O . GLU B 1 76 ? 14.594 9.07 0.325 1 83.94 76 GLU B O 1
ATOM 1729 N N . LEU B 1 77 ? 12.57 8.898 -0.614 1 88.94 77 LEU B N 1
ATOM 1730 C CA . LEU B 1 77 ? 11.953 9.938 0.202 1 88.94 77 LEU B CA 1
ATOM 1731 C C . LEU B 1 77 ? 11.781 9.469 1.644 1 88.94 77 LEU B C 1
ATOM 1733 O O . LEU B 1 77 ? 11.398 8.328 1.888 1 88.94 77 LEU B O 1
ATOM 1737 N N . GLY B 1 78 ? 12.219 10.352 2.582 1 88.81 78 GLY B N 1
ATOM 1738 C CA . GLY B 1 78 ? 11.984 10.023 3.98 1 88.81 78 GLY B CA 1
ATOM 1739 C C . GLY B 1 78 ? 10.531 9.719 4.289 1 88.81 78 GLY B C 1
ATOM 1740 O O . GLY B 1 78 ? 9.633 10.359 3.746 1 88.81 78 GLY B O 1
ATOM 1741 N N . GLN B 1 79 ? 10.281 8.742 5.18 1 87.44 79 GLN B N 1
ATOM 1742 C CA . GLN B 1 79 ? 8.938 8.273 5.492 1 87.44 79 GLN B CA 1
ATOM 1743 C C . GLN B 1 79 ? 8.094 9.375 6.113 1 87.44 79 GLN B C 1
ATOM 1745 O O . GLN B 1 79 ? 6.879 9.438 5.898 1 87.44 79 GLN B O 1
ATOM 1750 N N . VAL B 1 80 ? 8.734 10.281 6.844 1 91.81 80 VAL B N 1
ATOM 1751 C CA . VAL B 1 80 ? 8 11.398 7.43 1 91.81 80 VAL B CA 1
ATOM 1752 C C . VAL B 1 80 ? 7.582 12.375 6.332 1 91.81 80 VAL B C 1
ATOM 1754 O O . VAL B 1 80 ? 6.422 12.781 6.27 1 91.81 80 VAL B O 1
ATOM 1757 N N . GLU B 1 81 ? 8.602 12.711 5.461 1 94.44 81 GLU B N 1
ATOM 1758 C CA . GLU B 1 81 ? 8.305 13.617 4.355 1 94.44 81 GLU B CA 1
ATOM 1759 C C . GLU B 1 81 ? 7.203 13.047 3.461 1 94.44 81 GLU B C 1
ATOM 1761 O O . GLU B 1 81 ? 6.316 13.781 3.014 1 94.44 81 GLU B O 1
ATOM 1766 N N . LYS B 1 82 ? 7.297 11.773 3.303 1 94.25 82 LYS B N 1
ATOM 1767 C CA . LYS B 1 82 ? 6.301 11.086 2.482 1 94.25 82 LYS B CA 1
ATOM 1768 C C . LYS B 1 82 ? 4.914 11.188 3.104 1 94.25 82 LYS B C 1
ATOM 1770 O O . LYS B 1 82 ? 3.943 11.523 2.42 1 94.25 82 LYS B O 1
ATOM 1775 N N . ALA B 1 83 ? 4.777 10.922 4.375 1 94.12 83 ALA B N 1
ATOM 1776 C CA . ALA B 1 83 ? 3.508 10.984 5.09 1 94.12 83 ALA B CA 1
ATOM 1777 C C . ALA B 1 83 ? 2.928 12.398 5.059 1 94.12 83 ALA B C 1
ATOM 1779 O O . ALA B 1 83 ? 1.738 12.586 4.785 1 94.12 83 ALA B O 1
ATOM 1780 N N . VAL B 1 84 ? 3.781 13.422 5.277 1 97.31 84 VAL B N 1
ATOM 1781 C CA . VAL B 1 84 ? 3.359 14.812 5.324 1 97.31 84 VAL B CA 1
ATOM 1782 C C . VAL B 1 84 ? 2.85 15.25 3.951 1 97.31 84 VAL B C 1
ATOM 1784 O O . VAL B 1 84 ? 1.787 15.867 3.842 1 97.31 84 VAL B O 1
ATOM 1787 N N . LEU B 1 85 ? 3.617 14.906 2.92 1 97.38 85 LEU B N 1
ATOM 1788 C CA . LEU B 1 85 ? 3.23 15.281 1.564 1 97.38 85 LEU B CA 1
ATOM 1789 C C . LEU B 1 85 ? 1.939 14.586 1.151 1 97.38 85 LEU B C 1
ATOM 1791 O O . LEU B 1 85 ? 1.071 15.195 0.523 1 97.38 85 LEU B O 1
ATOM 1795 N N . ARG B 1 86 ? 1.818 13.344 1.546 1 96 86 ARG B N 1
ATOM 1796 C CA . ARG B 1 86 ? 0.59 12.617 1.234 1 96 86 ARG B CA 1
ATOM 1797 C C . ARG B 1 86 ? -0.615 13.273 1.899 1 96 86 ARG B C 1
ATOM 1799 O O . ARG B 1 86 ? -1.667 13.43 1.275 1 96 86 ARG B O 1
ATOM 1806 N N . ILE B 1 87 ? -0.488 13.672 3.141 1 97 87 ILE B N 1
ATOM 1807 C CA . ILE B 1 87 ? -1.575 14.328 3.859 1 97 87 ILE B CA 1
ATOM 1808 C C . ILE B 1 87 ? -1.931 15.648 3.172 1 97 87 ILE B C 1
ATOM 1810 O O . ILE B 1 87 ? -3.104 15.914 2.898 1 97 87 ILE B O 1
ATOM 1814 N N . ALA B 1 88 ? -0.908 16.453 2.848 1 97.62 88 ALA B N 1
ATOM 1815 C CA . ALA B 1 88 ? -1.125 17.75 2.223 1 97.62 88 ALA B CA 1
ATOM 1816 C C . ALA B 1 88 ? -1.806 17.594 0.865 1 97.62 88 ALA B C 1
ATOM 1818 O O . ALA B 1 88 ? -2.756 18.328 0.557 1 97.62 88 ALA B O 1
ATOM 1819 N N . LEU B 1 89 ? -1.341 16.672 0.094 1 96.62 89 LEU B N 1
ATOM 1820 C CA . LEU B 1 89 ? -1.88 16.469 -1.246 1 96.62 89 LEU B CA 1
ATOM 1821 C C . LEU B 1 89 ? -3.301 15.922 -1.184 1 96.62 89 LEU B C 1
ATOM 1823 O O . LEU B 1 89 ? -4.133 16.234 -2.035 1 96.62 89 LEU B O 1
ATOM 1827 N N . PHE B 1 90 ? -3.551 15.102 -0.182 1 95.94 90 PHE B N 1
ATOM 1828 C CA . PHE B 1 90 ? -4.91 14.609 0.024 1 95.94 90 PHE B CA 1
ATOM 1829 C C . PHE B 1 90 ? -5.852 15.766 0.364 1 95.94 90 PHE B C 1
ATOM 1831 O O . PHE B 1 90 ? -6.938 15.867 -0.205 1 95.94 90 PHE B O 1
ATOM 1838 N N . GLU B 1 91 ? -5.43 16.672 1.262 1 96.69 91 GLU B N 1
ATOM 1839 C CA . GLU B 1 91 ? -6.254 17.828 1.632 1 96.69 91 GLU B CA 1
ATOM 1840 C C . GLU B 1 91 ? -6.488 18.734 0.435 1 96.69 91 GLU B C 1
ATOM 1842 O O . GLU B 1 91 ? -7.602 19.219 0.228 1 96.69 91 GLU B O 1
ATOM 1847 N N . LEU B 1 92 ? -5.48 18.875 -0.38 1 96.19 92 LEU B N 1
ATOM 1848 C CA . LEU B 1 92 ? -5.559 19.766 -1.524 1 96.19 92 LEU B CA 1
ATOM 1849 C C . LEU B 1 92 ? -6.426 19.172 -2.629 1 96.19 92 LEU B C 1
ATOM 1851 O O . LEU B 1 92 ? -7.133 19.891 -3.33 1 96.19 92 LEU B O 1
ATOM 1855 N N . SER B 1 93 ? -6.422 17.875 -2.77 1 94.62 93 SER B N 1
ATOM 1856 C CA . SER B 1 93 ? -7.062 17.25 -3.922 1 94.62 93 SER B CA 1
ATOM 1857 C C . SER B 1 93 ? -8.453 16.734 -3.57 1 94.62 93 SER B C 1
ATOM 1859 O O . SER B 1 93 ? -9.328 16.656 -4.438 1 94.62 93 SER B O 1
ATOM 1861 N N . LYS B 1 94 ? -8.664 16.391 -2.266 1 91.5 94 LYS B N 1
ATOM 1862 C CA . LYS B 1 94 ? -9.891 15.664 -1.958 1 91.5 94 LYS B CA 1
ATOM 1863 C C . LYS B 1 94 ? -10.711 16.391 -0.904 1 91.5 94 LYS B C 1
ATOM 1865 O O . LYS B 1 94 ? -11.883 16.078 -0.685 1 91.5 94 LYS B O 1
ATOM 1870 N N . ARG B 1 95 ? -10.117 17.375 -0.268 1 92.25 95 ARG B N 1
ATOM 1871 C CA . ARG B 1 95 ? -10.812 18.062 0.814 1 92.25 95 ARG B CA 1
ATOM 1872 C C . ARG B 1 95 ? -11.086 19.531 0.456 1 92.25 95 ARG B C 1
ATOM 1874 O O . ARG B 1 95 ? -10.258 20.406 0.732 1 92.25 95 ARG B O 1
ATOM 1881 N N . ASP B 1 96 ? -12.312 19.844 0.111 1 90 96 ASP B N 1
ATOM 1882 C CA . ASP B 1 96 ? -12.688 21.188 -0.31 1 90 96 ASP B CA 1
ATOM 1883 C C . ASP B 1 96 ? -12.875 22.109 0.896 1 90 96 ASP B C 1
ATOM 1885 O O . ASP B 1 96 ? -12.82 23.328 0.764 1 90 96 ASP B O 1
ATOM 1889 N N . ASP B 1 97 ? -13.078 21.516 2.049 1 92.69 97 ASP B N 1
ATOM 1890 C CA . ASP B 1 97 ? -13.336 22.297 3.254 1 92.69 97 ASP B CA 1
ATOM 1891 C C . ASP B 1 97 ? -12.039 22.844 3.84 1 92.69 97 ASP B C 1
ATOM 1893 O O . ASP B 1 97 ? -12.062 23.719 4.707 1 92.69 97 ASP B O 1
ATOM 1897 N N . VAL B 1 98 ? -10.883 22.375 3.361 1 94.06 98 VAL B N 1
ATOM 1898 C CA . VAL B 1 98 ? -9.594 22.844 3.852 1 94.06 98 VAL B CA 1
ATOM 1899 C C . VAL B 1 98 ? -9.047 23.922 2.924 1 94.06 98 VAL B C 1
ATOM 1901 O O . VAL B 1 98 ? -8.766 23.656 1.75 1 94.06 98 VAL B O 1
ATOM 1904 N N . PRO B 1 99 ? -8.938 25.109 3.412 1 94.88 99 PRO B N 1
ATOM 1905 C CA . PRO B 1 99 ? -8.375 26.172 2.578 1 94.88 99 PRO B CA 1
ATOM 1906 C C . PRO B 1 99 ? -6.977 25.859 2.068 1 94.88 99 PRO B C 1
ATOM 1908 O O . PRO B 1 99 ? -6.172 25.266 2.789 1 94.88 99 PRO B O 1
ATOM 1911 N N . TYR B 1 100 ? -6.684 26.359 0.881 1 95 100 TYR B N 1
ATOM 1912 C CA . TYR B 1 100 ? -5.426 26.141 0.175 1 95 100 TYR B CA 1
ATOM 1913 C C . TYR B 1 100 ? -4.238 26.516 1.055 1 95 100 TYR B C 1
ATOM 1915 O O . TYR B 1 100 ? -3.34 25.688 1.268 1 95 100 TYR B O 1
ATOM 1923 N N . LYS B 1 101 ? -4.27 27.672 1.628 1 94.88 101 LYS B N 1
ATOM 1924 C CA . LYS B 1 101 ? -3.16 28.172 2.432 1 94.88 101 LYS B CA 1
ATOM 1925 C C . LYS B 1 101 ? -2.988 27.359 3.707 1 94.88 101 LYS B C 1
ATOM 1927 O O . LYS B 1 101 ? -1.865 27.156 4.176 1 94.88 101 LYS B O 1
ATOM 1932 N N . VAL B 1 102 ? -4.082 26.891 4.246 1 95.75 102 VAL B N 1
ATOM 1933 C CA . VAL B 1 102 ? -4.039 26.125 5.488 1 95.75 102 VAL B CA 1
ATOM 1934 C C . VAL B 1 102 ? -3.371 24.766 5.242 1 95.75 102 VAL B C 1
ATOM 1936 O O . VAL B 1 102 ? -2.521 24.344 6.027 1 95.75 102 VAL B O 1
ATOM 1939 N N . ALA B 1 103 ? -3.754 24.078 4.172 1 96.31 103 ALA B N 1
ATOM 1940 C CA . ALA B 1 103 ? -3.162 22.797 3.842 1 96.31 103 ALA B CA 1
ATOM 1941 C C . ALA B 1 103 ? -1.646 22.891 3.709 1 96.31 103 ALA B C 1
ATOM 1943 O O . ALA B 1 103 ? -0.909 22.047 4.223 1 96.31 103 ALA B O 1
ATOM 1944 N N . ILE B 1 104 ? -1.191 23.969 3.072 1 96 104 ILE B N 1
ATOM 1945 C CA . ILE B 1 104 ? 0.233 24.188 2.838 1 96 104 ILE B CA 1
ATOM 1946 C C . ILE B 1 104 ? 0.93 24.516 4.156 1 96 104 ILE B C 1
ATOM 1948 O O . ILE B 1 104 ? 1.952 23.906 4.492 1 96 104 ILE B O 1
ATOM 1952 N N . ASN B 1 105 ? 0.371 25.453 4.941 1 97.06 105 ASN B N 1
ATOM 1953 C CA . ASN B 1 105 ? 0.975 25.875 6.199 1 97.06 105 ASN B CA 1
ATOM 1954 C C . ASN B 1 105 ? 1.073 24.719 7.191 1 97.06 105 ASN B C 1
ATOM 1956 O O . ASN B 1 105 ? 2.096 24.562 7.859 1 97.06 105 ASN B O 1
ATOM 1960 N N . GLU B 1 106 ? -0.003 24.016 7.25 1 97 106 GLU B N 1
ATOM 1961 C CA . GLU B 1 106 ? -0.008 22.875 8.172 1 97 106 GLU B CA 1
ATOM 1962 C C . GLU B 1 106 ? 1.033 21.844 7.766 1 97 106 GLU B C 1
ATOM 1964 O O . GLU B 1 106 ? 1.682 21.234 8.625 1 97 106 GLU B O 1
ATOM 1969 N N . ALA B 1 107 ? 1.163 21.578 6.48 1 97.5 107 ALA B N 1
ATOM 1970 C CA . ALA B 1 107 ? 2.16 20.625 5.996 1 97.5 107 ALA B CA 1
ATOM 1971 C C . ALA B 1 107 ? 3.568 21.062 6.395 1 97.5 107 ALA B C 1
ATOM 1973 O O . ALA B 1 107 ? 4.375 20.25 6.844 1 97.5 107 ALA B O 1
ATOM 1974 N N . ILE B 1 108 ? 3.832 22.328 6.215 1 97.06 108 ILE B N 1
ATOM 1975 C CA . ILE B 1 108 ? 5.141 22.891 6.547 1 97.06 108 ILE B CA 1
ATOM 1976 C C . ILE B 1 108 ? 5.398 22.734 8.047 1 97.06 108 ILE B C 1
ATOM 1978 O O . ILE B 1 108 ? 6.492 22.328 8.453 1 97.06 108 ILE B O 1
ATOM 1982 N N . GLU B 1 109 ? 4.402 23.016 8.844 1 97.12 109 GLU B N 1
ATOM 1983 C CA . GLU B 1 109 ? 4.539 22.891 10.289 1 97.12 109 GLU B CA 1
ATOM 1984 C C . GLU B 1 109 ? 4.754 21.422 10.703 1 97.12 109 GLU B C 1
ATOM 1986 O O . GLU B 1 109 ? 5.57 21.141 11.578 1 97.12 109 GLU B O 1
ATOM 1991 N N . LEU B 1 110 ? 4.008 20.5 10.086 1 96.56 110 LEU B N 1
ATOM 1992 C CA . LEU B 1 110 ? 4.191 19.078 10.359 1 96.56 110 LEU B CA 1
ATOM 1993 C C . LEU B 1 110 ? 5.617 18.641 10.031 1 96.56 110 LEU B C 1
ATOM 1995 O O . LEU B 1 110 ? 6.227 17.891 10.789 1 96.56 110 LEU B O 1
ATOM 1999 N N . ALA B 1 111 ? 6.156 19.125 8.906 1 96.44 111 ALA B N 1
ATOM 2000 C CA . ALA B 1 111 ? 7.52 18.781 8.492 1 96.44 111 ALA B CA 1
ATOM 2001 C C . ALA B 1 111 ? 8.539 19.297 9.508 1 96.44 111 ALA B C 1
ATOM 2003 O O . ALA B 1 111 ? 9.547 18.641 9.773 1 96.44 111 ALA B O 1
ATOM 2004 N N . LYS B 1 112 ? 8.328 20.484 10.055 1 95.5 112 LYS B N 1
ATOM 2005 C CA . LYS B 1 112 ? 9.203 21.062 11.078 1 95.5 112 LYS B CA 1
ATOM 2006 C C . LYS B 1 112 ? 9.18 20.219 12.352 1 95.5 112 LYS B C 1
ATOM 2008 O O . LYS B 1 112 ? 10.219 20.031 12.992 1 95.5 112 LYS B O 1
ATOM 2013 N N . THR B 1 113 ? 8.016 19.766 12.656 1 93.94 113 THR B N 1
ATOM 2014 C CA . THR B 1 113 ? 7.797 19.078 13.922 1 93.94 113 THR B CA 1
ATOM 2015 C C . THR B 1 113 ? 8.352 17.656 13.859 1 93.94 113 THR B C 1
ATOM 2017 O O . THR B 1 113 ? 8.938 17.172 14.836 1 93.94 113 THR B O 1
ATOM 2020 N N . PHE B 1 114 ? 8.172 16.969 12.727 1 92.5 114 PHE B N 1
ATOM 2021 C CA . PHE B 1 114 ? 8.43 15.539 12.703 1 92.5 114 PHE B CA 1
ATOM 2022 C C . PHE B 1 114 ? 9.609 15.227 11.789 1 92.5 114 PHE B C 1
ATOM 2024 O O . PHE B 1 114 ? 10.188 14.141 11.859 1 92.5 114 PHE B O 1
ATOM 2031 N N . GLY B 1 115 ? 9.906 16.188 10.883 1 91.38 115 GLY B N 1
ATOM 2032 C CA . GLY B 1 115 ? 10.922 15.906 9.875 1 91.38 115 GLY B CA 1
ATOM 2033 C C . GLY B 1 115 ? 12.312 16.312 10.312 1 91.38 115 GLY B C 1
ATOM 2034 O O . GLY B 1 115 ? 12.5 16.875 11.398 1 91.38 115 GLY B O 1
ATOM 2035 N N . ALA B 1 116 ? 13.234 15.992 9.477 1 89 116 ALA B N 1
ATOM 2036 C CA . ALA B 1 116 ? 14.617 16.438 9.695 1 89 116 ALA B CA 1
ATOM 2037 C C . ALA B 1 116 ? 14.734 17.953 9.531 1 89 116 ALA B C 1
ATOM 2039 O O . ALA B 1 116 ? 13.75 18.625 9.211 1 89 116 ALA B O 1
ATOM 2040 N N . GLU B 1 117 ? 15.852 18.469 9.867 1 90.38 117 GLU B N 1
ATOM 2041 C CA . GLU B 1 117 ? 16.109 19.906 9.898 1 90.38 117 GLU B CA 1
ATOM 2042 C C . GLU B 1 117 ? 15.695 20.578 8.586 1 90.38 117 GLU B C 1
ATOM 2044 O O . GLU B 1 117 ? 15.094 21.656 8.594 1 90.38 117 GLU B O 1
ATOM 2049 N N . ASP B 1 118 ? 15.859 19.984 7.449 1 91.94 118 ASP B N 1
ATOM 2050 C CA . ASP B 1 118 ? 15.562 20.625 6.176 1 91.94 118 ASP B CA 1
ATOM 2051 C C . ASP B 1 118 ? 14.32 20.031 5.527 1 91.94 118 ASP B C 1
ATOM 2053 O O . ASP B 1 118 ? 14.016 20.328 4.367 1 91.94 118 ASP B O 1
ATOM 2057 N N . SER B 1 119 ? 13.531 19.375 6.281 1 93.81 119 SER B N 1
ATOM 2058 C CA . SER B 1 119 ? 12.352 18.734 5.727 1 93.81 119 SER B CA 1
ATOM 2059 C C . SER B 1 119 ? 11.297 19.75 5.316 1 93.81 119 SER B C 1
ATOM 2061 O O . SER B 1 119 ? 10.648 19.594 4.281 1 93.81 119 SER B O 1
ATOM 2063 N N . HIS B 1 120 ? 11.203 20.797 6.227 1 96.31 120 HIS B N 1
ATOM 2064 C CA . HIS B 1 120 ? 10.18 21.797 5.938 1 96.31 120 HIS B CA 1
ATOM 2065 C C . HIS B 1 120 ? 10.492 22.547 4.648 1 96.31 120 HIS B C 1
ATOM 2067 O O . HIS B 1 120 ? 9.586 22.922 3.9 1 96.31 120 HIS B O 1
ATOM 2073 N N . LYS B 1 121 ? 11.75 22.797 4.363 1 96.44 121 LYS B N 1
ATOM 2074 C CA . LYS B 1 121 ? 12.141 23.453 3.113 1 96.44 121 LYS B CA 1
ATOM 2075 C C . LYS B 1 121 ? 11.828 22.562 1.914 1 96.44 121 LYS B C 1
ATOM 2077 O O . LYS B 1 121 ? 11.352 23.047 0.885 1 96.44 121 LYS B O 1
ATOM 2082 N N . PHE B 1 122 ? 12.117 21.312 2.104 1 96.56 122 PHE B N 1
ATOM 2083 C CA . PHE B 1 122 ? 11.859 20.328 1.046 1 96.56 122 PHE B CA 1
ATOM 2084 C C . PHE B 1 122 ? 10.367 20.234 0.754 1 96.56 122 PHE B C 1
ATOM 2086 O O . PHE B 1 122 ? 9.953 20.312 -0.404 1 96.56 122 PHE B O 1
ATOM 2093 N N . VAL B 1 123 ? 9.555 20.062 1.758 1 97.44 123 VAL B N 1
ATOM 2094 C CA . VAL B 1 123 ? 8.102 19.938 1.641 1 97.44 123 VAL B CA 1
ATOM 2095 C C . VAL B 1 123 ? 7.523 21.188 0.983 1 97.44 123 VAL B C 1
ATOM 2097 O O . VAL B 1 123 ? 6.684 21.094 0.086 1 97.44 123 VAL B O 1
ATOM 2100 N N . ASN B 1 124 ? 8 22.359 1.446 1 96.94 124 ASN B N 1
ATOM 2101 C CA . ASN B 1 124 ? 7.555 23.609 0.855 1 96.94 124 ASN B CA 1
ATOM 2102 C C . ASN B 1 124 ? 7.891 23.688 -0.631 1 96.94 124 ASN B C 1
ATOM 2104 O O . ASN B 1 124 ? 7.07 24.125 -1.438 1 96.94 124 ASN B O 1
ATOM 2108 N N . GLY B 1 125 ? 9.062 23.297 -0.947 1 96.88 125 GLY B N 1
ATOM 2109 C CA . GLY B 1 125 ? 9.477 23.297 -2.34 1 96.88 125 GLY B CA 1
ATOM 2110 C C . GLY B 1 125 ? 8.602 22.453 -3.23 1 96.88 125 GLY B C 1
ATOM 2111 O O . GLY B 1 125 ? 8.242 22.859 -4.34 1 96.88 125 GLY B O 1
ATOM 2112 N N . VAL B 1 126 ? 8.266 21.297 -2.762 1 97.31 126 VAL B N 1
ATOM 2113 C CA . VAL B 1 126 ? 7.43 20.375 -3.527 1 97.31 126 VAL B CA 1
ATOM 2114 C C . VAL B 1 126 ? 6.016 20.938 -3.65 1 97.31 126 VAL B C 1
ATOM 2116 O O . VAL B 1 126 ? 5.441 20.953 -4.742 1 97.31 126 VAL B O 1
ATOM 2119 N N . LEU B 1 127 ? 5.441 21.422 -2.561 1 97.25 127 LEU B N 1
ATOM 2120 C CA . LEU B 1 127 ? 4.055 21.875 -2.547 1 97.25 127 LEU B CA 1
ATOM 2121 C C . LEU B 1 127 ? 3.898 23.172 -3.344 1 97.25 127 LEU B C 1
ATOM 2123 O O . LEU B 1 127 ? 2.85 23.422 -3.945 1 97.25 127 LEU B O 1
ATOM 2127 N N . ASP B 1 128 ? 4.934 24 -3.383 1 95.81 128 ASP B N 1
ATOM 2128 C CA . ASP B 1 128 ? 4.91 25.234 -4.164 1 95.81 128 ASP B CA 1
ATOM 2129 C C . ASP B 1 128 ? 4.668 24.938 -5.645 1 95.81 128 ASP B C 1
ATOM 2131 O O . ASP B 1 128 ? 4.039 25.734 -6.348 1 95.81 128 ASP B O 1
ATOM 2135 N N . LYS B 1 129 ? 5.148 23.859 -6.043 1 95.75 129 LYS B N 1
ATOM 2136 C CA . LYS B 1 129 ? 5.027 23.5 -7.449 1 95.75 129 LYS B CA 1
ATOM 2137 C C . LYS B 1 129 ? 3.781 22.656 -7.691 1 95.75 129 LYS B C 1
ATOM 2139 O O . LYS B 1 129 ? 3.072 22.844 -8.68 1 95.75 129 LYS B O 1
ATOM 2144 N N . ALA B 1 130 ? 3.521 21.703 -6.832 1 95.25 130 ALA B N 1
ATOM 2145 C CA . ALA B 1 130 ? 2.461 20.719 -7.035 1 95.25 130 ALA B CA 1
ATOM 2146 C C . ALA B 1 130 ? 1.09 21.328 -6.75 1 95.25 130 ALA B C 1
ATOM 2148 O O . ALA B 1 130 ? 0.123 21.062 -7.469 1 95.25 130 ALA B O 1
ATOM 2149 N N . ALA B 1 131 ? 0.958 22.156 -5.742 1 94.94 131 ALA B N 1
ATOM 2150 C CA . ALA B 1 131 ? -0.326 22.594 -5.203 1 94.94 131 ALA B CA 1
ATOM 2151 C C . ALA B 1 131 ? -1.109 23.391 -6.242 1 94.94 131 ALA B C 1
ATOM 2153 O O . ALA B 1 131 ? -2.307 23.172 -6.43 1 94.94 131 ALA B O 1
ATOM 2154 N N . PRO B 1 132 ? -0.447 24.328 -6.957 1 93.88 132 PRO B N 1
ATOM 2155 C CA . PRO B 1 132 ? -1.197 25.125 -7.93 1 93.88 132 PRO B CA 1
ATOM 2156 C C . PRO B 1 132 ? -1.79 24.281 -9.055 1 93.88 132 PRO B C 1
ATOM 2158 O O . PRO B 1 132 ? -2.811 24.656 -9.641 1 93.88 132 PRO B O 1
ATOM 2161 N N . VAL B 1 133 ? -1.164 23.172 -9.359 1 91.25 133 VAL B N 1
ATOM 2162 C CA . VAL B 1 133 ? -1.624 22.297 -10.422 1 91.25 133 VAL B CA 1
ATOM 2163 C C . VAL B 1 133 ? -2.812 21.469 -9.938 1 91.25 133 VAL B C 1
ATOM 2165 O O . VAL B 1 133 ? -3.76 21.219 -10.688 1 91.25 133 VAL B O 1
ATOM 2168 N N . ILE B 1 134 ? -2.74 21.031 -8.742 1 90.75 134 ILE B N 1
ATOM 2169 C CA . ILE B 1 134 ? -3.758 20.156 -8.156 1 90.75 134 ILE B CA 1
ATOM 2170 C C . ILE B 1 134 ? -5.004 20.984 -7.828 1 90.75 134 ILE B C 1
ATOM 2172 O O . ILE B 1 134 ? -6.129 20.531 -8.055 1 90.75 134 ILE B O 1
ATOM 2176 N N . ARG B 1 135 ? -4.777 22.094 -7.207 1 89 135 ARG B N 1
ATOM 2177 C CA . ARG B 1 135 ? -5.859 23.016 -6.867 1 89 135 ARG B CA 1
ATOM 2178 C C . ARG B 1 135 ? -5.5 24.438 -7.254 1 89 135 ARG B C 1
ATOM 2180 O O . ARG B 1 135 ? -4.844 25.156 -6.492 1 89 135 ARG B O 1
ATOM 2187 N N . PRO B 1 136 ? -5.973 24.75 -8.57 1 75.5 136 PRO B N 1
ATOM 2188 C CA . PRO B 1 136 ? -5.676 26.125 -8.984 1 75.5 136 PRO B CA 1
ATOM 2189 C C . PRO B 1 136 ? -6.242 27.172 -8.016 1 75.5 136 PRO B C 1
ATOM 2191 O O . PRO B 1 136 ? -7.309 26.953 -7.43 1 75.5 136 PRO B O 1
ATOM 2194 N N . ARG B 1 137 ? -5.422 28.094 -7.449 1 63.31 137 ARG B N 1
ATOM 2195 C CA . ARG B 1 137 ? -5.789 29.203 -6.57 1 63.31 137 ARG B CA 1
ATOM 2196 C C . ARG B 1 137 ? -6.938 30.016 -7.164 1 63.31 137 ARG B C 1
ATOM 2198 O O . ARG B 1 137 ? -6.984 30.234 -8.375 1 63.31 137 ARG B O 1
ATOM 2205 N N . LYS B 1 138 ? -8.094 29.828 -6.598 1 49 138 LYS B N 1
ATOM 2206 C CA . LYS B 1 138 ? -9.062 30.812 -7.07 1 49 138 LYS B CA 1
ATOM 2207 C C . LYS B 1 138 ? -8.516 32.219 -6.934 1 49 138 LYS B C 1
ATOM 2209 O O . LYS B 1 138 ? -8 32.594 -5.879 1 49 138 LYS B O 1
ATOM 2214 N N . LYS B 1 139 ? -8.133 32.938 -8.023 1 38.88 139 LYS B N 1
ATOM 2215 C CA . LYS B 1 139 ? -8.133 34.375 -8.078 1 38.88 139 LYS B CA 1
ATOM 2216 C C . LYS B 1 139 ? -9.484 34.938 -7.652 1 38.88 139 LYS B C 1
ATOM 2218 O O . LYS B 1 139 ? -10.523 34.344 -7.938 1 38.88 139 LYS B O 1
#

Solvent-accessible surface area (backbone atoms only — not comparable to full-atom values): 15054 Å² total; per-residue (Å²): 130,62,68,63,21,51,51,43,13,50,55,52,28,37,54,46,42,32,53,45,51,54,52,57,59,27,55,60,53,49,48,51,52,46,58,72,72,42,89,59,86,64,31,33,59,69,58,22,50,47,50,43,52,50,35,66,75,37,41,63,60,44,48,61,62,45,52,86,58,47,95,58,56,77,87,73,49,52,58,53,56,48,29,37,51,34,50,30,48,43,35,57,65,72,33,85,87,52,52,72,68,54,38,52,52,51,32,32,50,50,23,56,73,71,32,56,94,60,33,26,59,50,51,44,57,32,45,67,61,41,41,52,73,66,41,63,73,82,127,130,61,66,65,22,50,50,44,13,49,54,52,29,36,54,46,42,32,54,46,51,53,52,56,58,26,54,59,53,49,48,50,55,47,58,72,72,45,89,59,86,65,32,34,59,69,59,23,50,48,51,43,53,52,34,65,75,37,44,64,61,43,48,61,62,44,52,85,56,46,96,57,55,77,89,73,48,53,58,54,59,48,29,37,50,36,50,30,48,42,35,56,66,73,32,85,88,52,52,72,69,54,38,52,52,50,31,33,50,50,22,58,73,70,33,55,95,62,32,26,61,51,52,44,56,32,45,68,61,40,42,52,73,66,42,64,71,82,126

pLDDT: mean 86.89, std 11.14, range [38.88, 97.62]

Secondary structure (DSSP, 8-state):
--HHHHHHHHHHHHHHHHHHHHHHSTHHHHHHHHHHHS--TTS-HHHHHHHHHHHHHTHHHHHHHHGGG-SS-GGGS-HHHHHHHHHHHHHHHH-TTS-HHHHHHHHHHHHHHHS-TTHHHHHHHHHHHHHHHHS----/--HHHHHHHHHHHHHHHHHHHHHHSTHHHHHHHHHHHS--TTS-HHHHHHHHHHHHHTHHHHHHHHGGG-SS-GGGS-HHHHHHHHHHHHHHHH-TTS-HHHHHHHHHHHHHHHS-TTHHHHHHHHHHHHHHHHS----

Foldseek 3Di:
DPPVVVVVVVVVVVVVVVVVCVVLVPLVVVLVVDPVPDDCVPPPSVVVVCLSVQLSVCVVVLCVLQQVQAPDHPVPDDPQLSSLSSSLLSCLQPNPPQDLVRSLVVSLVSCVVPNPPCSSVRSNSSCVPRNCVRHPPDD/DPPVVVVVVVVVVVVVVVVVVVVLVPLVVVLVVDPVPDDCVPPPSVVVVCLSVQLSVCVVVLCVLQQVQAPDHPVPDDPQLSSLSSSLLSCLQPNPPQDLVRSLVVSLVSCVVPHPPCSSVRSNSSCVPRRCVRHPPDD

Radius of gyration: 20.76 Å; Cα contacts (8 Å, |Δi|>4): 294; chains: 2; bounding box: 33×62×58 Å

Organism: Klebsiella variicola (NCBI:txid244366)

InterPro domains:
  IPR006027 NusB/RsmB/TIM44 [PF01029] (7-131)
  IPR011605 NusB antitermination factor [MF_00073] (4-135)
  IPR011605 NusB antitermination factor [PTHR11078] (47-132)
  IPR011605 NusB antitermination factor [TIGR01951] (6-131)
  IPR035926 NusB-like superfamily [G3DSA:1.10.940.10] (1-139)
  IPR035926 NusB-like superfamily [SSF48013] (3-132)